Protein AF-A0A1L9ATW2-F1 (afdb_monomer_lite)

Secondary structure (DSSP, 8-state):
------PPP--PPP--------------TT--------S--------B-TTT--B--TT-SB-TTT--BTTSHHHHHHHHHHHHHHHHHHHHHHHHHHHHHHHHHSS---S-TT-SS--S-----HHHHHHHH---HHHHHHHHHHHHHHHHHHHHH--THHHHHHHHHHHHHHHHHS-HHHHHHTTS--

Organism: NCBI:txid83449

pLDDT: mean 77.09, std 17.9, range [43.09, 98.06]

Radius of gyration: 33.72 Å; chains: 1; bounding box: 85×74×76 Å

Foldseek 3Di:
DDDDDDDDDPDDDDPDDDPDDPDPPDPPPDPPPPPPPPPPCPPLQFQQDPPPRDTDHSPDQADPPPRHGCPPPVSVVVSVVVVVVVVVVVVVVVVVVVVVVVVVVPPPCPPDPPPPDDDVLCPPQPVNVVLVVDPDPVVSVVVVCCQQVVLVCQCVVPDDPSNVVSVVSNVVSVVSPDGVVVVVVVVVVD

Structure (mmCIF, N/CA/C/O backbone):
data_AF-A0A1L9ATW2-F1
#
_entry.id   AF-A0A1L9ATW2-F1
#
loop_
_atom_site.group_PDB
_atom_site.id
_atom_site.type_symbol
_atom_site.label_atom_id
_atom_site.label_alt_id
_atom_site.label_comp_id
_atom_site.label_asym_id
_atom_site.label_entity_id
_atom_site.label_seq_id
_atom_site.pdbx_PDB_ins_code
_atom_site.Cartn_x
_atom_site.Cartn_y
_atom_site.Cartn_z
_atom_site.occupancy
_atom_site.B_iso_or_equiv
_atom_site.auth_seq_id
_atom_site.auth_comp_id
_atom_site.auth_asym_id
_atom_site.auth_atom_id
_atom_site.pdbx_PDB_model_num
ATOM 1 N N . MET A 1 1 ? -1.927 -48.781 -1.193 1.00 43.09 1 MET A N 1
ATOM 2 C CA . MET A 1 1 ? -2.328 -47.387 -0.914 1.00 43.09 1 MET A CA 1
ATOM 3 C C . MET A 1 1 ? -3.667 -47.141 -1.591 1.00 43.09 1 MET A C 1
ATOM 5 O O . MET A 1 1 ? -3.702 -46.804 -2.762 1.00 43.09 1 MET A O 1
ATOM 9 N N . SER A 1 2 ? -4.757 -47.408 -0.873 1.00 47.94 2 SER A N 1
ATOM 10 C CA . SER A 1 2 ? -6.130 -47.195 -1.336 1.00 47.94 2 SER A CA 1
ATOM 11 C C . SER A 1 2 ? -6.826 -46.337 -0.294 1.00 47.94 2 SER A C 1
ATOM 13 O O . SER A 1 2 ? -7.036 -46.807 0.819 1.00 47.94 2 SER A O 1
ATOM 15 N N . SER A 1 3 ? -7.166 -45.099 -0.643 1.00 54.81 3 SER A N 1
ATOM 16 C CA . SER A 1 3 ? -8.084 -44.275 0.142 1.00 54.81 3 SER A CA 1
ATOM 17 C C . SER A 1 3 ? -9.144 -43.713 -0.799 1.00 54.81 3 SER A C 1
ATOM 19 O O . SER A 1 3 ? -8.861 -42.894 -1.670 1.00 54.81 3 SER A O 1
ATOM 21 N N . ARG A 1 4 ? -10.344 -44.284 -0.670 1.00 58.91 4 ARG A N 1
ATOM 22 C CA . ARG A 1 4 ? -11.626 -43.802 -1.198 1.00 58.91 4 ARG A CA 1
ATOM 23 C C . ARG A 1 4 ? -12.245 -42.861 -0.149 1.00 58.91 4 ARG A C 1
ATOM 25 O O . ARG A 1 4 ? -11.892 -42.986 1.017 1.00 58.91 4 ARG A O 1
ATOM 32 N N . PHE A 1 5 ? -13.255 -42.089 -0.569 1.00 53.16 5 PHE A N 1
ATOM 33 C CA . PHE A 1 5 ? -14.092 -41.127 0.187 1.00 53.16 5 PHE A CA 1
ATOM 34 C C . PHE A 1 5 ? -13.498 -39.705 0.249 1.00 53.16 5 PHE A C 1
ATOM 36 O O . PHE A 1 5 ? -12.338 -39.545 0.588 1.00 53.16 5 PHE A O 1
ATOM 43 N N . ASN A 1 6 ? -14.195 -38.624 -0.115 1.00 54.34 6 ASN A N 1
ATOM 44 C CA . ASN A 1 6 ? -15.635 -38.361 -0.067 1.00 54.34 6 ASN A CA 1
ATOM 45 C C . ASN A 1 6 ? -16.166 -37.702 -1.352 1.00 54.34 6 ASN A C 1
ATOM 47 O O . ASN A 1 6 ? -15.545 -36.810 -1.920 1.00 54.34 6 ASN A O 1
ATOM 51 N N . ARG A 1 7 ? -17.346 -38.166 -1.771 1.00 56.62 7 ARG A N 1
ATOM 52 C CA . ARG A 1 7 ? -18.238 -37.538 -2.748 1.00 56.62 7 ARG A CA 1
ATOM 53 C C . ARG A 1 7 ? -19.217 -36.692 -1.938 1.00 56.62 7 ARG A C 1
ATOM 55 O O . ARG A 1 7 ? -19.974 -37.263 -1.156 1.00 56.62 7 ARG A O 1
ATOM 62 N N . ASP A 1 8 ? -19.203 -35.380 -2.120 1.00 60.88 8 ASP A N 1
ATOM 63 C CA . ASP A 1 8 ? -20.248 -34.508 -1.586 1.00 60.88 8 ASP A CA 1
ATOM 64 C C . ASP A 1 8 ? -21.577 -34.772 -2.319 1.00 60.88 8 ASP A C 1
ATOM 66 O O . ASP A 1 8 ? -21.596 -34.804 -3.557 1.00 60.88 8 ASP A O 1
ATOM 70 N N . PRO A 1 9 ? -22.698 -34.985 -1.608 1.00 63.75 9 PRO A N 1
ATOM 71 C CA . PRO A 1 9 ? -24.008 -35.019 -2.233 1.00 63.75 9 PRO A CA 1
ATOM 72 C C . PRO A 1 9 ? -24.451 -33.590 -2.570 1.00 63.75 9 PRO A C 1
ATOM 74 O O . PRO A 1 9 ? -24.635 -32.748 -1.692 1.00 63.75 9 PRO A O 1
ATOM 77 N N . HIS A 1 10 ? -24.646 -33.335 -3.865 1.00 52.09 10 HIS A N 1
ATOM 78 C CA . HIS A 1 10 ? -25.399 -32.191 -4.369 1.00 52.09 10 HIS A CA 1
ATOM 79 C C . HIS A 1 10 ? -26.804 -32.196 -3.745 1.00 52.09 10 HIS A C 1
ATOM 81 O O . HIS A 1 10 ? -27.650 -33.011 -4.107 1.00 52.09 10 HIS A O 1
ATOM 87 N N . LEU A 1 11 ? -27.049 -31.283 -2.807 1.00 57.94 11 LEU A N 1
ATOM 88 C CA . LEU A 1 11 ? -28.394 -30.907 -2.383 1.00 57.94 11 LEU A CA 1
ATOM 89 C C . LEU A 1 11 ? -29.009 -30.051 -3.497 1.00 57.94 11 LEU A C 1
ATOM 91 O O . LEU A 1 11 ? -28.669 -28.879 -3.654 1.00 57.94 11 LEU A O 1
ATOM 95 N N . GLU A 1 12 ? -29.886 -30.657 -4.297 1.00 53.66 12 GLU A N 1
ATOM 96 C CA . GLU A 1 12 ? -30.811 -29.918 -5.155 1.00 53.66 12 GLU A CA 1
ATOM 97 C C . GLU A 1 12 ? -31.746 -29.068 -4.275 1.00 53.66 12 GLU A C 1
ATOM 99 O O . GLU A 1 12 ? -32.376 -29.604 -3.359 1.00 53.66 12 GLU A O 1
ATOM 104 N N . PRO A 1 13 ? -31.870 -27.752 -4.518 1.00 65.00 13 PRO A N 1
ATOM 105 C CA . PRO A 1 13 ? -32.905 -26.960 -3.875 1.00 65.00 13 PRO A CA 1
ATOM 106 C C . PRO A 1 13 ? -34.282 -27.361 -4.436 1.00 65.00 13 PRO A C 1
ATOM 108 O O . PRO A 1 13 ? -34.411 -27.575 -5.647 1.00 65.00 13 PRO A O 1
ATOM 111 N N . PRO A 1 14 ? -35.332 -27.442 -3.598 1.00 58.78 14 PRO A N 1
ATOM 112 C CA . PRO A 1 14 ? -36.671 -27.759 -4.069 1.00 58.78 14 PRO A CA 1
ATOM 113 C C . PRO A 1 14 ? -37.141 -26.689 -5.060 1.00 58.78 14 PRO A C 1
ATOM 115 O O . PRO A 1 14 ? -37.185 -25.496 -4.752 1.00 58.78 14 PRO A O 1
ATOM 118 N N . ARG A 1 15 ? -37.495 -27.138 -6.270 1.00 52.88 15 ARG A N 1
ATOM 119 C CA . ARG A 1 15 ? -38.257 -26.366 -7.255 1.00 52.88 15 ARG A CA 1
ATOM 120 C C . ARG A 1 15 ? -39.610 -26.012 -6.638 1.00 52.88 15 ARG A C 1
ATOM 122 O O . ARG A 1 15 ? -40.542 -26.804 -6.698 1.00 52.88 15 ARG A O 1
ATOM 129 N N . GLY A 1 16 ? -39.690 -24.824 -6.046 1.00 55.78 16 GLY A N 1
ATOM 130 C CA . GLY A 1 16 ? -40.956 -24.173 -5.743 1.00 55.78 16 GLY A CA 1
ATOM 131 C C . GLY A 1 16 ? -41.702 -23.915 -7.046 1.00 55.78 16 GLY A C 1
ATOM 132 O O . GLY A 1 16 ? -41.179 -23.269 -7.960 1.00 55.78 16 GLY A O 1
ATOM 133 N N . GLU A 1 17 ? -42.891 -24.495 -7.136 1.00 46.62 17 GLU A N 1
ATOM 134 C CA . GLU A 1 17 ? -43.840 -24.320 -8.220 1.00 46.62 17 GLU A CA 1
ATOM 135 C C . GLU A 1 17 ? -44.153 -22.837 -8.431 1.00 46.62 17 GLU A C 1
ATOM 137 O O . GLU A 1 17 ? -44.338 -22.053 -7.500 1.00 46.62 17 GLU A O 1
ATOM 142 N N . LYS A 1 18 ? -44.165 -22.456 -9.707 1.00 54.44 18 LYS A N 1
ATOM 143 C CA . LYS A 1 18 ? -44.572 -21.141 -10.180 1.00 54.44 18 LYS A CA 1
ATOM 144 C C . LYS A 1 18 ? -46.093 -21.074 -10.110 1.00 54.44 18 LYS A C 1
ATOM 146 O O . LYS A 1 18 ? -46.757 -21.478 -11.061 1.00 54.44 18 LYS A O 1
ATOM 151 N N . GLU A 1 19 ? -46.637 -20.555 -9.017 1.00 48.19 19 GLU A N 1
ATOM 152 C CA . GLU A 1 19 ? -48.026 -20.109 -9.015 1.00 48.19 19 GLU A CA 1
ATOM 153 C C . GLU A 1 19 ? -48.081 -18.681 -9.564 1.00 48.19 19 GLU A C 1
ATOM 155 O O . GLU A 1 19 ? -47.641 -17.709 -8.947 1.00 48.19 19 GLU A O 1
ATOM 160 N N . SER A 1 20 ? -48.539 -18.607 -10.813 1.00 56.03 20 SER A N 1
ATOM 161 C CA . SER A 1 20 ? -48.777 -17.386 -11.568 1.00 56.03 20 SER A CA 1
ATOM 162 C C . SER A 1 20 ? -49.981 -16.666 -10.967 1.00 56.03 20 SER A C 1
ATOM 164 O O . SER A 1 20 ? -51.123 -16.997 -11.273 1.00 56.03 20 SER A O 1
ATOM 166 N N . ALA A 1 21 ? -49.729 -15.681 -10.110 1.00 51.22 21 ALA A N 1
ATOM 167 C CA . ALA A 1 21 ? -50.729 -14.694 -9.730 1.00 51.22 21 ALA A CA 1
ATOM 168 C C . ALA A 1 21 ? -50.493 -13.416 -10.546 1.00 51.22 21 ALA A C 1
ATOM 170 O O . ALA A 1 21 ? -49.822 -12.487 -10.095 1.00 51.22 21 ALA A O 1
ATOM 171 N N . ASP A 1 22 ? -51.057 -13.382 -11.757 1.00 53.53 22 ASP A N 1
ATOM 172 C CA . ASP A 1 22 ? -51.325 -12.148 -12.506 1.00 53.53 22 ASP A CA 1
ATOM 173 C C . ASP A 1 22 ? -52.421 -11.358 -11.773 1.00 53.53 22 ASP A C 1
ATOM 175 O O . ASP A 1 22 ? -53.592 -11.335 -12.148 1.00 53.53 22 ASP A O 1
ATOM 179 N N . GLY A 1 23 ? -52.038 -10.747 -10.655 1.00 54.59 23 GLY A N 1
ATOM 180 C CA . GLY A 1 23 ? -52.773 -9.653 -10.036 1.00 54.59 23 GLY A CA 1
ATOM 181 C C . GLY A 1 23 ? -52.205 -8.320 -10.531 1.00 54.59 23 GLY A C 1
ATOM 182 O O . GLY A 1 23 ? -50.993 -8.224 -10.741 1.00 54.59 23 GLY A O 1
ATOM 183 N N . PRO A 1 24 ? -53.027 -7.270 -10.710 1.00 50.41 24 PRO A N 1
ATOM 184 C CA . PRO A 1 24 ? -52.521 -5.944 -11.036 1.00 50.41 24 PRO A CA 1
ATOM 185 C C . PRO A 1 24 ? -51.536 -5.504 -9.949 1.00 50.41 24 PRO A C 1
ATOM 187 O O . PRO A 1 24 ? -51.895 -5.346 -8.781 1.00 50.41 24 PRO A O 1
ATOM 190 N N . VAL A 1 25 ? -50.273 -5.341 -10.342 1.00 55.66 25 VAL A N 1
ATOM 191 C CA . VAL A 1 25 ? -49.197 -4.839 -9.489 1.00 55.66 25 VAL A CA 1
AT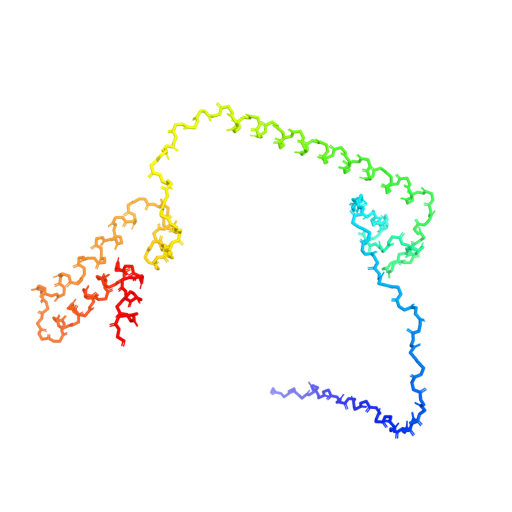OM 192 C C . VAL A 1 25 ? -49.550 -3.405 -9.109 1.00 55.66 25 VAL A C 1
ATOM 194 O O . VAL A 1 25 ? -49.298 -2.468 -9.865 1.00 55.66 25 VAL A O 1
ATOM 197 N N . SER A 1 26 ? -50.156 -3.226 -7.934 1.00 53.94 26 SER A N 1
ATOM 198 C CA . SER A 1 26 ? -50.229 -1.916 -7.296 1.00 53.94 26 SER A CA 1
ATOM 199 C C . SER A 1 26 ? -48.807 -1.358 -7.215 1.00 53.94 26 SER A C 1
ATOM 201 O O . SER A 1 26 ? -47.918 -2.053 -6.707 1.00 53.94 26 SER A O 1
ATOM 203 N N . PRO A 1 27 ? -48.552 -0.131 -7.702 1.00 55.62 27 PRO A N 1
ATOM 204 C CA . PRO A 1 27 ? -47.249 0.489 -7.554 1.00 55.62 27 PRO A CA 1
ATOM 205 C C . PRO A 1 27 ? -46.955 0.551 -6.058 1.00 55.62 27 PRO A C 1
ATOM 207 O O . PRO A 1 27 ? -47.715 1.154 -5.301 1.00 55.62 27 PRO A O 1
ATOM 210 N N . ARG A 1 28 ? -45.887 -0.130 -5.626 1.00 52.03 28 ARG A N 1
ATOM 211 C CA . ARG A 1 28 ? -45.342 -0.039 -4.269 1.00 52.03 28 ARG A CA 1
ATOM 212 C C . ARG A 1 28 ? -45.028 1.429 -3.986 1.00 52.03 28 ARG A C 1
ATOM 214 O O . ARG A 1 28 ? -43.944 1.921 -4.284 1.00 52.03 28 ARG A O 1
ATOM 221 N N . GLN A 1 29 ? -46.006 2.130 -3.431 1.00 52.41 29 GLN A N 1
ATOM 222 C CA . GLN A 1 29 ? -45.826 3.416 -2.792 1.00 52.41 29 GLN A CA 1
ATOM 223 C C . GLN A 1 29 ? -44.862 3.200 -1.621 1.00 52.41 29 GLN A C 1
ATOM 225 O O . GLN A 1 29 ? -45.128 2.387 -0.739 1.00 52.41 29 GLN A O 1
ATOM 230 N N . GLY A 1 30 ? -43.731 3.908 -1.629 1.00 50.62 30 GLY A N 1
ATOM 231 C CA . GLY A 1 30 ? -42.926 4.094 -0.422 1.00 50.62 30 GLY A CA 1
ATOM 232 C C . GLY A 1 30 ? -41.635 3.284 -0.299 1.00 50.62 30 GLY A C 1
ATOM 233 O O . GLY A 1 30 ? -41.240 2.979 0.820 1.00 50.62 30 GLY A O 1
ATOM 234 N N . GLN A 1 31 ? -40.921 2.983 -1.388 1.00 53.56 31 GLN A N 1
ATOM 235 C CA . GLN A 1 31 ? -39.461 2.903 -1.253 1.00 53.56 31 GLN A CA 1
ATOM 236 C C . GLN A 1 31 ? -38.931 4.334 -1.245 1.00 53.56 31 GLN A C 1
ATOM 238 O O . GLN A 1 31 ? -38.562 4.882 -2.281 1.00 53.56 31 GLN A O 1
ATOM 243 N N . THR A 1 32 ? -38.963 4.973 -0.075 1.00 60.69 32 THR A N 1
ATOM 244 C CA . THR A 1 32 ? -38.105 6.128 0.175 1.00 60.69 32 THR A CA 1
ATOM 245 C C . THR A 1 32 ? -36.682 5.687 -0.169 1.00 60.69 32 THR A C 1
ATOM 247 O O . THR A 1 32 ? -36.234 4.671 0.372 1.00 60.69 32 THR A O 1
ATOM 250 N N . PRO A 1 33 ? -35.983 6.364 -1.099 1.00 62.88 33 PRO A N 1
ATOM 251 C CA . PRO A 1 33 ? -34.577 6.076 -1.330 1.00 62.88 33 PRO A CA 1
ATOM 252 C C . PRO A 1 33 ? -33.892 6.153 0.031 1.00 62.88 33 PRO A C 1
ATOM 254 O O . PRO A 1 33 ? -34.092 7.130 0.754 1.00 62.88 33 PRO A O 1
ATOM 257 N N . LEU A 1 34 ? -33.176 5.091 0.417 1.00 60.41 34 LEU A N 1
ATOM 258 C CA . LEU A 1 34 ? -32.302 5.131 1.581 1.00 60.41 34 LEU A CA 1
ATOM 259 C C . LEU A 1 34 ? -31.323 6.270 1.321 1.00 60.41 34 LEU A C 1
ATOM 261 O O . LEU A 1 34 ? -30.370 6.117 0.560 1.00 60.41 34 LEU A O 1
ATOM 265 N N . VAL A 1 35 ? -31.633 7.433 1.888 1.00 59.75 35 VAL A N 1
ATOM 266 C CA . VAL A 1 35 ? -30.732 8.569 1.939 1.00 59.75 35 VAL A CA 1
ATOM 267 C C . VAL A 1 35 ? -29.540 8.040 2.713 1.00 59.75 35 VAL A C 1
ATOM 269 O O . VAL A 1 35 ? -29.645 7.751 3.905 1.00 59.75 35 VAL A O 1
ATOM 272 N N . MET A 1 36 ? -28.450 7.784 1.992 1.00 55.41 36 MET A N 1
ATOM 273 C CA . MET A 1 36 ? -27.158 7.559 2.611 1.00 55.41 36 MET A CA 1
ATOM 274 C C . MET A 1 36 ? -26.878 8.857 3.350 1.00 55.41 36 MET A C 1
ATOM 276 O O . MET A 1 36 ? -26.699 9.906 2.737 1.00 55.41 36 MET A O 1
ATOM 280 N N . ASP A 1 37 ? -27.019 8.809 4.667 1.00 58.50 37 ASP A N 1
ATOM 281 C CA . ASP A 1 37 ? -26.713 9.939 5.515 1.00 58.50 37 ASP A CA 1
ATOM 282 C C . ASP A 1 37 ? -25.191 10.102 5.429 1.00 58.50 37 ASP A C 1
ATOM 284 O O . ASP A 1 37 ? -24.444 9.393 6.103 1.00 58.50 37 ASP A O 1
ATOM 288 N N . ASP A 1 38 ? -24.727 10.996 4.551 1.00 60.19 38 ASP A N 1
ATOM 289 C CA . ASP A 1 38 ? -23.320 11.408 4.410 1.00 60.19 38 ASP A CA 1
ATOM 290 C C . ASP A 1 38 ? -22.851 12.226 5.630 1.00 60.19 38 ASP A C 1
ATOM 292 O O . ASP A 1 38 ? -21.906 13.019 5.573 1.00 60.19 38 ASP A O 1
ATOM 296 N N . GLY A 1 39 ? -23.528 12.057 6.768 1.00 57.38 39 GLY A N 1
ATOM 297 C CA . GLY A 1 39 ? -23.028 12.488 8.050 1.00 57.38 39 GLY A CA 1
ATOM 298 C C . GLY A 1 39 ? -21.648 11.869 8.270 1.00 57.38 39 GLY A C 1
ATOM 299 O O . GLY A 1 39 ? -21.421 10.712 7.900 1.00 57.38 39 GLY A O 1
ATOM 300 N N . PRO A 1 40 ? -20.705 12.617 8.869 1.00 55.44 40 PRO A N 1
ATOM 301 C CA . PRO A 1 40 ? -19.391 12.082 9.168 1.00 55.44 40 PRO A CA 1
ATOM 302 C C . PRO A 1 40 ? -19.588 10.759 9.901 1.00 55.44 40 PRO A C 1
ATOM 304 O O . PRO A 1 40 ? -20.259 10.715 10.937 1.00 55.44 40 PRO A O 1
ATOM 307 N N . THR A 1 41 ? -19.036 9.677 9.347 1.00 55.28 41 THR A N 1
ATOM 308 C CA . THR A 1 41 ? -18.896 8.383 10.016 1.00 55.28 41 THR A CA 1
ATOM 309 C C . THR A 1 41 ? -17.951 8.578 11.193 1.00 55.28 41 THR A C 1
ATOM 311 O O . THR A 1 41 ? -16.808 8.130 11.172 1.00 55.28 41 THR A O 1
ATOM 314 N N . ASN A 1 42 ? -18.406 9.313 12.207 1.00 55.66 42 ASN A N 1
ATOM 315 C CA . ASN A 1 42 ? -17.789 9.403 13.511 1.00 55.66 42 ASN A CA 1
ATOM 316 C C . ASN A 1 42 ? -17.632 7.955 13.951 1.00 55.66 42 ASN A C 1
ATOM 318 O O . ASN A 1 42 ? -18.641 7.267 14.127 1.00 55.66 42 ASN A O 1
ATOM 322 N N . GLY A 1 43 ? -16.374 7.499 13.950 1.00 61.16 43 GLY A N 1
ATOM 323 C CA . GLY A 1 43 ? -15.974 6.100 13.852 1.00 61.16 43 GLY A CA 1
ATOM 324 C C . GLY A 1 43 ? -16.960 5.179 14.544 1.00 61.16 43 GLY A C 1
ATOM 325 O O . GLY A 1 43 ? -17.142 5.259 15.759 1.00 61.16 43 GLY A O 1
ATOM 326 N N . GLN A 1 44 ? -17.648 4.348 13.759 1.00 71.50 44 GLN A N 1
ATOM 327 C CA . GLN A 1 44 ? -18.627 3.422 14.309 1.00 71.50 44 GLN A CA 1
ATOM 328 C C . GLN A 1 44 ? -17.899 2.513 15.305 1.00 71.50 44 GLN A C 1
ATOM 330 O O . GLN A 1 44 ? -17.070 1.689 14.929 1.00 71.50 44 GLN A O 1
ATOM 335 N N . HIS A 1 45 ? -18.142 2.739 16.595 1.00 78.31 45 HIS A N 1
ATOM 336 C CA . HIS A 1 45 ? -17.431 2.048 17.659 1.00 78.31 45 HIS A CA 1
ATOM 337 C C . HIS A 1 45 ? -17.982 0.625 17.790 1.00 78.31 45 HIS A C 1
ATOM 339 O O . HIS A 1 45 ? -19.127 0.428 18.205 1.00 78.31 45 HIS A O 1
ATOM 345 N N . PHE A 1 46 ? -17.174 -0.361 17.407 1.00 91.12 46 PHE A N 1
ATOM 346 C CA . PHE A 1 46 ? -17.469 -1.779 17.596 1.00 91.12 46 PHE A CA 1
ATOM 347 C C . PHE A 1 46 ? -16.954 -2.221 18.969 1.00 91.12 46 PHE A C 1
ATOM 349 O O . PHE A 1 46 ? -15.763 -2.102 19.257 1.00 91.12 46 PHE A O 1
ATOM 356 N N . SER A 1 47 ? -17.849 -2.722 19.825 1.00 90.56 47 SER A N 1
ATOM 357 C CA . SER A 1 47 ? -17.486 -3.237 21.151 1.00 90.56 47 SER A CA 1
ATOM 358 C C . SER A 1 47 ? -16.633 -4.498 21.012 1.00 90.56 47 SER A C 1
ATOM 360 O O . SER A 1 47 ? -17.006 -5.420 20.273 1.00 90.56 47 SER A O 1
ATOM 362 N N . ARG A 1 48 ? -15.514 -4.576 21.740 1.00 95.62 48 ARG A N 1
ATOM 363 C CA . ARG A 1 48 ? -14.574 -5.703 21.653 1.00 95.62 48 ARG A CA 1
ATOM 364 C C . ARG A 1 48 ? -14.514 -6.425 22.990 1.00 95.62 48 ARG A C 1
ATOM 366 O O . ARG A 1 48 ? -13.997 -5.886 23.967 1.00 95.62 48 ARG A O 1
ATOM 373 N N . CYS A 1 49 ? -15.016 -7.658 23.017 1.00 97.25 49 CYS A N 1
ATOM 374 C CA . CYS A 1 49 ? -15.204 -8.432 24.244 1.00 97.25 49 CYS A CA 1
ATOM 375 C C . CYS A 1 49 ? -13.914 -8.510 25.076 1.00 97.25 49 CYS A C 1
ATOM 377 O O . CYS A 1 49 ? -12.872 -8.894 24.558 1.00 97.25 49 CYS A O 1
ATOM 379 N N . ILE A 1 50 ? -13.971 -8.201 26.371 1.00 97.00 50 ILE A N 1
ATOM 380 C CA . ILE A 1 50 ? -12.799 -8.234 27.257 1.00 97.00 50 ILE A CA 1
ATOM 381 C C . ILE A 1 50 ? -12.277 -9.658 27.500 1.00 97.00 50 ILE A C 1
ATOM 383 O O . ILE A 1 50 ? -11.111 -9.835 27.830 1.00 97.00 50 ILE A O 1
ATOM 387 N N . ARG A 1 51 ? -13.122 -10.684 27.319 1.00 96.56 51 ARG A N 1
ATOM 388 C CA . ARG A 1 51 ? -12.755 -12.088 27.568 1.00 96.56 51 ARG A CA 1
ATOM 389 C C . ARG A 1 51 ? -12.020 -12.750 26.408 1.00 96.56 51 ARG A C 1
ATOM 391 O O . ARG A 1 51 ? -11.036 -13.439 26.637 1.00 96.56 51 ARG A O 1
ATOM 398 N N . CYS A 1 52 ? -12.532 -12.606 25.186 1.00 96.94 52 CYS A N 1
ATOM 399 C CA . CYS A 1 52 ? -11.996 -13.293 24.000 1.00 96.94 52 CYS A CA 1
ATOM 400 C C . CYS A 1 52 ? -11.485 -12.335 22.921 1.00 96.94 52 CYS A C 1
ATOM 402 O O . CYS A 1 52 ? -11.098 -12.772 21.841 1.00 96.94 52 CYS A O 1
ATOM 404 N N . GLU A 1 53 ? -11.559 -11.030 23.180 1.00 96.44 53 GLU A N 1
ATOM 405 C CA . GLU A 1 53 ? -11.120 -9.964 22.286 1.00 96.44 53 GLU A CA 1
ATOM 406 C C . GLU A 1 53 ? -11.735 -9.964 20.878 1.00 96.44 53 GLU A C 1
ATOM 408 O O . GLU A 1 53 ? -11.223 -9.308 19.968 1.00 96.44 53 GLU A O 1
ATOM 413 N N . THR A 1 54 ? -12.854 -10.660 20.674 1.00 96.75 54 THR A N 1
ATOM 414 C CA . THR A 1 54 ? -13.579 -10.608 19.402 1.00 96.75 54 THR A CA 1
ATOM 415 C C . THR A 1 54 ? -14.363 -9.301 19.295 1.00 96.75 54 THR A C 1
ATOM 417 O O . THR A 1 54 ? -15.015 -8.874 20.255 1.00 96.75 54 THR A O 1
ATOM 420 N N . GLU A 1 55 ? -14.313 -8.674 18.123 1.00 95.69 55 GLU A N 1
ATOM 421 C CA . GLU A 1 55 ? -15.140 -7.517 17.783 1.00 95.69 55 GLU A CA 1
ATOM 422 C C . GLU A 1 55 ? -16.574 -7.960 17.489 1.00 95.69 55 GLU A C 1
ATOM 424 O O . GLU A 1 55 ? -16.809 -8.942 16.789 1.00 95.69 55 GLU A O 1
ATOM 429 N N . ASN A 1 56 ? -17.546 -7.251 18.056 1.00 95.44 56 ASN A N 1
ATOM 430 C CA . ASN A 1 56 ? -18.960 -7.526 17.841 1.00 95.44 56 ASN A CA 1
ATOM 431 C C . ASN A 1 56 ? -19.637 -6.305 17.216 1.00 95.44 56 ASN A C 1
ATOM 433 O O . ASN A 1 56 ? -19.163 -5.174 17.336 1.00 95.44 56 ASN A O 1
ATOM 437 N N . GLY A 1 57 ? -20.771 -6.540 16.554 1.00 92.38 57 GLY A N 1
ATOM 438 C CA . GLY A 1 57 ? -21.577 -5.461 15.992 1.00 92.38 57 GLY A CA 1
ATOM 439 C C . GLY A 1 57 ? -22.008 -4.456 17.064 1.00 92.38 57 GLY A C 1
ATOM 440 O O . GLY A 1 57 ? -22.203 -4.811 18.223 1.00 92.38 57 GLY A O 1
ATOM 441 N N . ARG A 1 58 ? -22.223 -3.202 16.657 1.00 89.44 58 ARG A N 1
ATOM 442 C CA . ARG A 1 58 ? -22.580 -2.070 17.536 1.00 89.44 58 ARG A CA 1
ATOM 443 C C . ARG A 1 58 ? -23.762 -2.334 18.480 1.00 89.44 58 ARG A C 1
ATOM 445 O O . ARG A 1 58 ? -23.839 -1.747 19.553 1.00 89.44 58 ARG A O 1
ATOM 452 N N . PHE A 1 59 ? -24.696 -3.186 18.065 1.00 90.69 59 PHE A N 1
ATOM 453 C CA . PHE A 1 59 ? -25.915 -3.499 18.816 1.00 90.69 59 PHE A CA 1
ATOM 454 C C . PHE A 1 59 ? -25.880 -4.880 19.489 1.00 90.69 59 PHE A C 1
ATOM 456 O O . PHE A 1 59 ? -26.899 -5.326 20.017 1.00 90.69 59 PHE A O 1
ATOM 463 N N . ALA A 1 60 ? -24.737 -5.572 19.470 1.00 94.38 60 ALA A N 1
ATOM 464 C CA . ALA A 1 60 ? -24.603 -6.875 20.102 1.00 94.38 60 ALA A CA 1
ATOM 465 C C . ALA A 1 60 ? -24.722 -6.748 21.628 1.00 94.38 60 ALA A C 1
ATOM 467 O O . ALA A 1 60 ? -24.034 -5.953 22.264 1.00 94.38 60 ALA A O 1
ATOM 468 N N . VAL A 1 61 ? -25.613 -7.543 22.219 1.00 97.12 61 VAL A N 1
ATOM 469 C CA . VAL A 1 61 ? -25.782 -7.621 23.680 1.00 97.12 61 VAL A CA 1
ATOM 470 C C . VAL A 1 61 ? -24.846 -8.666 24.281 1.00 97.12 61 VAL A C 1
ATOM 472 O O . VAL A 1 61 ? -24.360 -8.494 25.390 1.00 97.12 61 VAL A O 1
ATOM 475 N N . VAL A 1 62 ? -24.557 -9.727 23.529 1.00 98.06 62 VAL A N 1
ATOM 476 C CA . VAL A 1 62 ? -23.683 -10.828 23.938 1.00 98.06 62 VAL A CA 1
ATOM 477 C C . VAL A 1 62 ? -22.594 -11.052 22.899 1.00 98.06 62 VAL A C 1
ATOM 479 O O . VAL A 1 62 ? -22.791 -10.794 21.709 1.00 98.06 62 VAL A O 1
ATOM 482 N N . CYS A 1 63 ? -21.440 -11.540 23.343 1.00 97.69 63 CYS A N 1
ATOM 483 C CA . CYS A 1 63 ? -20.347 -11.887 22.454 1.00 97.69 63 CYS A CA 1
ATOM 484 C C . CYS A 1 63 ? -20.715 -13.109 21.608 1.00 97.69 63 CYS A C 1
ATOM 486 O O . CYS A 1 63 ? -21.023 -14.173 22.143 1.00 97.69 63 CYS A O 1
ATOM 488 N N . THR A 1 64 ? -20.604 -12.969 20.291 1.00 97.19 64 THR A N 1
ATOM 489 C CA . THR A 1 64 ? -20.878 -14.044 19.324 1.00 97.19 64 THR A CA 1
ATOM 490 C C . THR A 1 64 ? -19.940 -15.248 19.468 1.00 97.19 64 THR A C 1
ATOM 492 O O . THR A 1 64 ? -20.337 -16.364 19.153 1.00 97.19 64 THR A O 1
ATOM 495 N N . THR A 1 65 ? -18.728 -15.045 19.996 1.00 97.81 65 THR A N 1
ATOM 496 C CA . THR A 1 65 ? -17.722 -16.104 20.178 1.00 97.81 65 THR A CA 1
ATOM 497 C C . THR A 1 65 ? -17.838 -16.823 21.520 1.00 97.81 65 THR A C 1
ATOM 499 O O . THR A 1 65 ? -17.796 -18.047 21.566 1.00 97.81 65 THR A O 1
ATOM 502 N N . CYS A 1 66 ? -17.934 -16.080 22.630 1.00 97.50 66 CYS A N 1
ATOM 503 C CA . CYS A 1 66 ? -17.828 -16.654 23.981 1.00 97.50 66 CYS A CA 1
ATOM 504 C C . CYS A 1 66 ? -19.083 -16.481 24.850 1.00 97.50 66 CYS A C 1
ATOM 506 O O . CYS A 1 66 ? -19.080 -16.894 26.008 1.00 97.50 66 CYS A O 1
ATOM 508 N N . GLY A 1 67 ? -20.136 -15.837 24.336 1.00 97.75 67 GLY A N 1
ATOM 509 C CA . GLY A 1 67 ? -21.397 -15.627 25.056 1.00 97.75 67 GLY A CA 1
ATOM 510 C C . GLY A 1 67 ? -21.333 -14.632 26.220 1.00 97.75 67 GLY A C 1
ATOM 511 O O . GLY A 1 67 ? -22.305 -14.500 26.956 1.00 97.75 67 GLY A O 1
ATOM 512 N N . ALA A 1 68 ? -20.213 -13.931 26.414 1.00 97.25 68 ALA A N 1
ATOM 513 C CA . ALA A 1 68 ? -20.082 -12.925 27.467 1.00 97.25 68 ALA A CA 1
ATOM 514 C C . ALA A 1 68 ? -21.057 -11.752 27.267 1.00 97.25 68 ALA A C 1
ATOM 516 O O . ALA A 1 68 ? -21.264 -11.316 26.135 1.00 97.25 68 ALA A O 1
ATOM 517 N N . ASP A 1 69 ? -21.605 -11.214 28.359 1.00 97.62 69 ASP A N 1
ATOM 518 C CA . ASP A 1 69 ? -22.471 -10.030 28.330 1.00 97.62 69 ASP A CA 1
ATOM 519 C C . ASP A 1 69 ? -21.653 -8.769 28.012 1.00 97.62 69 ASP A C 1
ATOM 521 O O . ASP A 1 69 ? -20.784 -8.357 28.783 1.00 97.62 69 ASP A O 1
ATOM 525 N N . LEU A 1 70 ? -21.940 -8.148 26.867 1.00 95.94 70 LEU A N 1
ATOM 526 C CA . LEU A 1 70 ? -21.270 -6.932 26.412 1.00 95.94 70 LEU A CA 1
ATOM 527 C C . LEU A 1 70 ? -21.819 -5.669 27.097 1.00 95.94 70 LEU A C 1
ATOM 529 O O . LEU A 1 70 ? -21.225 -4.599 26.987 1.00 95.94 70 LEU A O 1
ATOM 533 N N . ARG A 1 71 ? -22.936 -5.769 27.829 1.00 95.00 71 ARG A N 1
ATOM 534 C CA . ARG A 1 71 ? -23.510 -4.661 28.609 1.00 95.00 71 ARG A CA 1
ATOM 535 C C . ARG A 1 71 ? -22.985 -4.591 30.037 1.00 95.00 71 ARG A C 1
ATOM 537 O O . ARG A 1 71 ? -23.337 -3.636 30.744 1.00 95.00 71 ARG A O 1
ATOM 544 N N . ALA A 1 72 ? -22.147 -5.538 30.457 1.00 96.69 72 ALA A N 1
ATOM 545 C CA . ALA A 1 72 ? -21.514 -5.516 31.768 1.00 96.69 72 ALA A CA 1
ATOM 546 C C . ALA A 1 72 ? -20.808 -4.162 32.019 1.00 96.69 72 ALA A C 1
ATOM 548 O O . ALA A 1 72 ? -20.210 -3.596 31.098 1.00 96.69 72 ALA A O 1
ATOM 549 N N . PRO A 1 73 ? -20.875 -3.603 33.242 1.00 96.31 73 PRO A N 1
ATOM 550 C CA . PRO A 1 73 ? -20.258 -2.310 33.545 1.00 96.31 73 PRO A CA 1
ATOM 551 C C . PRO A 1 73 ? -18.736 -2.334 33.343 1.00 96.31 73 PRO A C 1
ATOM 553 O O . PRO A 1 73 ? -18.172 -1.358 32.857 1.00 96.31 73 PRO A O 1
ATOM 556 N N . GLU A 1 74 ? -18.092 -3.469 33.628 1.00 95.56 74 GLU A N 1
ATOM 557 C CA . GLU A 1 74 ? -16.659 -3.685 33.392 1.00 95.56 74 GLU A CA 1
ATOM 558 C C . GLU A 1 74 ? -16.299 -3.594 31.901 1.00 95.56 74 GLU A C 1
ATOM 560 O O . GLU A 1 74 ? -15.344 -2.914 31.534 1.00 95.56 74 GLU A O 1
ATOM 565 N N . GLN A 1 75 ? -17.107 -4.210 31.028 1.00 95.25 75 GLN A N 1
ATOM 566 C CA . GLN A 1 75 ? -16.922 -4.149 29.576 1.00 95.25 75 GLN A CA 1
ATOM 567 C C . GLN A 1 75 ? -17.033 -2.707 29.065 1.00 95.25 75 GLN A C 1
ATOM 569 O O . GLN A 1 75 ? -16.195 -2.258 28.287 1.00 95.25 75 GLN A O 1
ATOM 574 N N . ARG A 1 76 ? -18.041 -1.963 29.540 1.00 92.50 76 ARG A N 1
ATOM 575 C CA . ARG A 1 76 ? -18.254 -0.562 29.151 1.00 92.50 76 ARG A CA 1
ATOM 576 C C . ARG A 1 76 ? -17.100 0.343 29.574 1.00 92.50 76 ARG A C 1
ATOM 578 O O . ARG A 1 76 ? -16.683 1.179 28.779 1.00 92.50 76 ARG A O 1
ATOM 585 N N . ALA A 1 77 ? -16.573 0.162 30.784 1.00 95.06 77 ALA A N 1
ATOM 586 C CA . ALA A 1 77 ? -15.435 0.940 31.267 1.00 95.06 77 ALA A CA 1
ATOM 587 C C . ALA A 1 77 ? -14.175 0.706 30.413 1.00 95.06 77 ALA A C 1
ATOM 589 O O . ALA A 1 77 ? -13.456 1.658 30.094 1.00 95.06 77 ALA A O 1
ATOM 590 N N . GLU A 1 78 ? -13.928 -0.541 30.001 1.00 94.81 78 GLU A N 1
ATOM 591 C CA . GLU A 1 78 ? -12.766 -0.885 29.177 1.00 94.81 78 GLU A CA 1
ATOM 592 C C . GLU A 1 78 ? -12.919 -0.410 27.724 1.00 94.81 78 GLU A C 1
ATOM 594 O O . GLU A 1 78 ? -11.973 0.132 27.148 1.00 94.81 78 GLU A O 1
ATOM 599 N N . ASP A 1 79 ? -14.113 -0.533 27.138 1.00 91.50 79 ASP A N 1
ATOM 600 C CA . ASP A 1 79 ? -14.399 -0.002 25.800 1.00 91.50 79 ASP A CA 1
ATOM 601 C C . ASP A 1 79 ? -14.288 1.538 25.775 1.00 91.50 79 ASP A C 1
ATOM 603 O O . ASP A 1 79 ? -13.670 2.100 24.867 1.00 91.50 79 ASP A O 1
ATOM 607 N N . GLU A 1 80 ? -14.762 2.235 26.816 1.00 92.44 80 GLU A N 1
ATOM 608 C CA . GLU A 1 80 ? -14.593 3.689 26.967 1.00 92.44 80 GLU A CA 1
ATOM 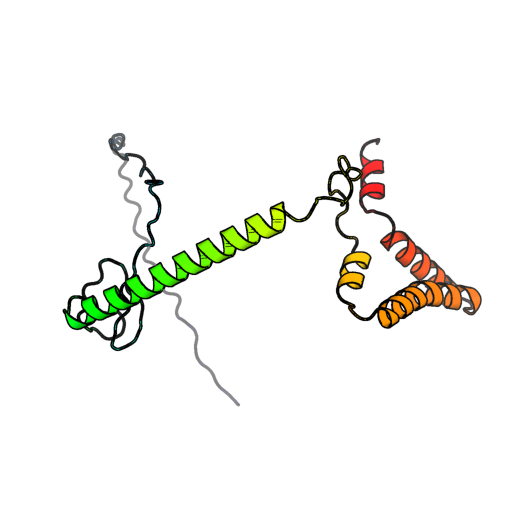609 C C . GLU A 1 80 ? -13.113 4.082 27.107 1.00 92.44 80 GLU A C 1
ATOM 611 O O . GLU A 1 80 ? -12.648 5.052 26.499 1.00 92.44 80 GLU A O 1
ATOM 616 N N . LYS A 1 81 ? -12.336 3.318 27.884 1.00 94.88 81 LYS A N 1
ATOM 617 C CA . LYS A 1 81 ? -10.888 3.518 28.021 1.00 94.88 81 LYS A CA 1
ATOM 618 C C . LYS A 1 81 ? -10.174 3.374 26.673 1.00 94.88 81 LYS A C 1
ATOM 620 O O . LYS A 1 81 ? -9.408 4.267 26.314 1.00 94.88 81 LYS A O 1
ATOM 625 N N . ARG A 1 82 ? -10.472 2.322 25.901 1.00 92.19 82 ARG A N 1
ATOM 626 C CA . ARG A 1 82 ? -9.929 2.132 24.541 1.00 92.19 82 ARG A CA 1
ATOM 627 C C . ARG A 1 82 ? -10.368 3.240 23.590 1.00 92.19 82 ARG A C 1
ATOM 629 O O . ARG A 1 82 ? -9.565 3.705 22.786 1.00 92.19 82 ARG A O 1
ATOM 636 N N . GLY A 1 83 ? -11.619 3.689 23.688 1.00 90.94 83 GLY A N 1
ATOM 637 C CA . GLY A 1 83 ? -12.131 4.817 22.910 1.00 90.94 83 GLY A CA 1
ATOM 638 C C . GLY A 1 83 ? -11.325 6.096 23.153 1.00 90.94 83 GLY A C 1
ATOM 639 O O . GLY A 1 83 ? -10.901 6.748 22.201 1.00 90.94 83 GLY A O 1
ATOM 640 N N . ARG A 1 84 ? -11.028 6.410 24.421 1.00 92.56 84 ARG A N 1
ATOM 641 C CA . ARG A 1 84 ? -10.174 7.553 24.790 1.00 92.56 84 ARG A CA 1
ATOM 642 C C . ARG A 1 84 ? -8.746 7.423 24.266 1.00 92.56 84 ARG A C 1
ATOM 644 O O . ARG A 1 84 ? -8.166 8.416 23.839 1.00 92.56 84 ARG A O 1
ATOM 651 N N . GLU A 1 85 ? -8.172 6.226 24.311 1.00 93.69 85 GLU A N 1
ATOM 652 C CA . GLU A 1 85 ? -6.821 5.976 23.802 1.00 93.69 85 GLU A CA 1
ATOM 653 C C . GLU A 1 85 ? -6.739 6.166 22.282 1.00 93.69 85 GLU A C 1
ATOM 655 O O . GLU A 1 85 ? -5.848 6.866 21.804 1.00 93.69 85 GLU A O 1
ATOM 660 N N . ARG A 1 86 ? -7.720 5.642 21.535 1.00 90.12 86 ARG A N 1
ATOM 661 C CA . ARG A 1 86 ? -7.825 5.847 20.082 1.00 90.12 86 ARG A CA 1
ATOM 662 C C . ARG A 1 86 ? -7.996 7.319 19.722 1.00 90.12 86 ARG A C 1
ATOM 664 O O . ARG A 1 86 ? -7.265 7.806 18.872 1.00 90.12 86 ARG A O 1
ATOM 671 N N . ALA A 1 87 ? -8.875 8.043 20.417 1.00 90.50 87 ALA A N 1
ATOM 672 C CA . ALA A 1 87 ? -9.073 9.473 20.176 1.00 90.50 87 ALA A CA 1
ATOM 673 C C . ALA A 1 87 ? -7.772 10.278 20.358 1.00 90.50 87 ALA A C 1
ATOM 675 O O . ALA A 1 87 ? -7.458 11.145 19.547 1.00 90.50 87 ALA A O 1
ATOM 676 N N . ARG A 1 88 ? -6.974 9.948 21.384 1.00 93.94 88 ARG A N 1
ATOM 677 C CA . ARG A 1 88 ? -5.653 10.563 21.601 1.00 93.94 88 ARG A CA 1
ATOM 678 C C . ARG A 1 88 ? -4.645 10.193 20.513 1.00 93.94 88 ARG A C 1
ATOM 680 O O . ARG A 1 88 ? -3.816 11.024 20.158 1.00 93.94 88 ARG A O 1
ATOM 687 N N . ALA A 1 89 ? -4.675 8.958 20.015 1.00 91.69 89 ALA A N 1
ATOM 688 C CA . ALA A 1 89 ? -3.806 8.526 18.922 1.00 91.69 89 ALA A CA 1
ATOM 689 C C . ALA A 1 89 ? -4.159 9.241 17.607 1.00 91.69 89 ALA A C 1
ATOM 691 O O . ALA A 1 89 ? -3.266 9.756 16.941 1.00 91.69 89 ALA A O 1
ATOM 692 N N . GLU A 1 90 ? -5.449 9.357 17.286 1.00 91.50 90 GLU A N 1
ATOM 693 C CA . GLU A 1 90 ? -5.935 10.090 16.111 1.00 91.50 90 GLU A CA 1
ATOM 694 C C . GLU A 1 90 ? -5.597 11.585 16.182 1.00 91.50 90 GLU A C 1
ATOM 696 O O . GLU A 1 90 ? -5.253 12.196 15.171 1.00 91.50 90 GLU A O 1
ATOM 701 N N . GLU A 1 91 ? -5.667 12.195 17.368 1.00 93.19 91 GLU A N 1
ATOM 702 C CA . GLU A 1 91 ? -5.261 13.590 17.565 1.00 93.19 91 GLU A CA 1
ATOM 703 C C . GLU A 1 91 ? -3.764 13.789 17.291 1.00 93.19 91 GLU A C 1
ATOM 705 O O . GLU A 1 91 ? -3.398 14.711 16.560 1.00 93.19 91 GLU A O 1
ATOM 710 N N . ARG A 1 92 ? -2.912 12.883 17.789 1.00 94.31 92 ARG A N 1
ATOM 711 C CA . ARG A 1 92 ? -1.465 12.900 17.512 1.00 94.31 92 ARG A CA 1
ATOM 712 C C . ARG A 1 92 ? -1.166 12.717 16.031 1.00 94.31 92 ARG A C 1
ATOM 714 O O . ARG A 1 92 ? -0.376 13.470 15.480 1.00 94.31 92 ARG A O 1
ATOM 721 N N . GLU A 1 93 ? -1.825 11.771 15.368 1.00 92.38 93 GLU A N 1
ATOM 722 C CA . GLU A 1 93 ? -1.647 11.548 13.930 1.00 92.38 93 GLU A CA 1
ATOM 723 C C . GLU A 1 93 ? -2.077 12.777 13.114 1.00 92.38 93 GLU A C 1
ATOM 725 O O . GLU A 1 93 ? -1.399 13.181 12.168 1.00 92.38 93 GLU A O 1
ATOM 730 N N . ARG A 1 94 ? -3.178 13.434 13.504 1.00 92.62 94 ARG A N 1
ATOM 731 C CA . ARG A 1 94 ? -3.611 14.694 12.881 1.00 92.62 94 ARG A CA 1
ATOM 732 C C . ARG A 1 94 ? -2.597 15.811 13.091 1.00 92.62 94 ARG A C 1
ATOM 734 O O . ARG A 1 94 ? -2.368 16.587 12.163 1.00 92.62 94 ARG A O 1
ATOM 741 N N . GLU A 1 95 ? -2.006 15.914 14.275 1.00 93.88 95 GLU A N 1
ATOM 742 C CA . GLU A 1 95 ? -0.950 16.885 14.557 1.00 93.88 95 GLU A CA 1
ATOM 743 C C . GLU A 1 95 ? 0.309 16.594 13.728 1.00 93.88 95 GLU A C 1
ATOM 745 O O . GLU A 1 95 ? 0.811 17.489 13.052 1.00 93.88 95 GLU A O 1
ATOM 750 N N . GLU A 1 96 ? 0.754 15.338 13.665 1.00 93.50 96 GLU A N 1
ATOM 751 C CA . GLU A 1 96 ? 1.883 14.913 12.831 1.00 93.50 96 GLU A CA 1
ATOM 752 C C . GLU A 1 96 ? 1.643 15.205 11.346 1.00 93.50 96 GLU A C 1
ATOM 754 O O . GLU A 1 96 ? 2.528 15.724 10.661 1.00 93.50 96 GLU A O 1
ATOM 759 N N . MET A 1 97 ? 0.435 14.938 10.838 1.00 90.50 97 MET A N 1
ATOM 760 C CA . MET A 1 97 ? 0.070 15.290 9.467 1.00 90.50 97 MET A CA 1
ATOM 761 C C . MET A 1 97 ? 0.074 16.802 9.239 1.00 90.50 97 MET A C 1
ATOM 763 O O . MET A 1 97 ? 0.565 17.244 8.200 1.00 90.50 97 MET A O 1
ATOM 767 N N . ARG A 1 98 ? -0.411 17.606 10.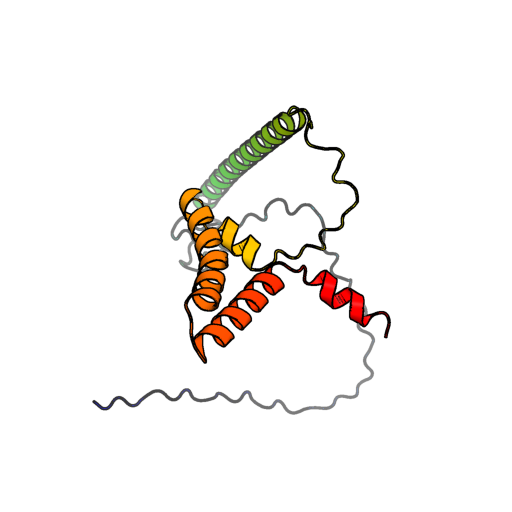194 1.00 92.19 98 ARG A N 1
ATOM 768 C CA . ARG A 1 98 ? -0.355 19.076 10.108 1.00 92.19 98 ARG A CA 1
ATOM 769 C C . ARG A 1 98 ? 1.083 19.587 10.090 1.00 92.19 98 ARG A C 1
ATOM 771 O O . ARG A 1 98 ? 1.414 20.404 9.237 1.00 92.19 98 ARG A O 1
ATOM 778 N N . VAL A 1 99 ? 1.949 19.071 10.965 1.00 92.25 99 VAL A N 1
ATOM 779 C CA . VAL A 1 99 ? 3.379 19.420 10.999 1.00 92.25 99 VAL A CA 1
ATOM 780 C C . VAL A 1 99 ? 4.062 19.018 9.692 1.00 92.25 99 VAL A C 1
ATOM 782 O O . VAL A 1 99 ? 4.809 19.805 9.114 1.00 92.25 99 VAL A O 1
ATOM 785 N N . ARG A 1 100 ? 3.770 17.821 9.170 1.00 87.38 100 ARG A N 1
ATOM 786 C CA . ARG A 1 100 ? 4.314 17.349 7.891 1.00 87.38 100 ARG A CA 1
ATOM 787 C C . ARG A 1 100 ? 3.855 18.209 6.716 1.00 87.38 100 ARG A C 1
ATOM 789 O O . ARG A 1 100 ? 4.670 18.504 5.846 1.00 87.38 100 ARG A O 1
ATOM 796 N N . GLN A 1 101 ? 2.586 18.617 6.696 1.00 86.94 101 GLN A N 1
ATOM 797 C CA . GLN A 1 101 ? 2.056 19.528 5.681 1.00 86.94 101 GLN A CA 1
ATOM 798 C C . GLN A 1 101 ? 2.726 20.905 5.765 1.00 86.94 101 GLN A C 1
ATOM 800 O O . GLN A 1 101 ? 3.187 21.403 4.740 1.00 86.94 101 GLN A O 1
ATOM 805 N N . ALA A 1 102 ? 2.882 21.470 6.966 1.00 88.38 102 ALA A N 1
ATOM 806 C CA . ALA A 1 102 ? 3.577 22.742 7.171 1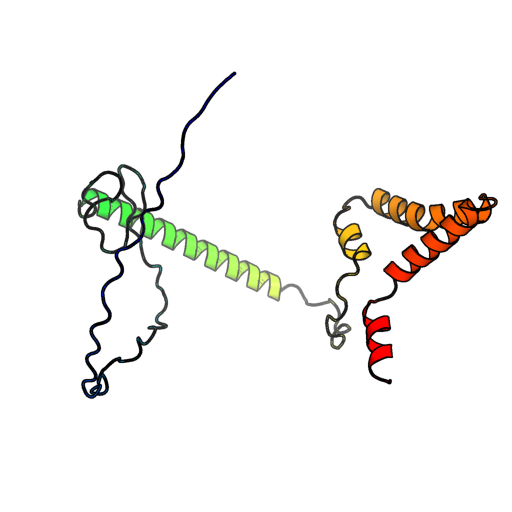.00 88.38 102 ALA A CA 1
ATOM 807 C C . ALA A 1 102 ? 5.045 22.683 6.701 1.00 88.38 102 ALA A C 1
ATOM 809 O O . ALA A 1 102 ? 5.464 23.490 5.877 1.00 88.38 102 ALA A O 1
ATOM 810 N N . MET A 1 103 ? 5.793 21.652 7.111 1.00 82.81 103 MET A N 1
ATOM 811 C CA . MET A 1 103 ? 7.179 21.419 6.672 1.00 82.81 103 MET A CA 1
ATOM 812 C C . MET A 1 103 ? 7.300 21.194 5.157 1.00 82.81 103 MET A C 1
ATOM 814 O O . MET A 1 103 ? 8.305 21.554 4.546 1.00 82.81 103 MET A O 1
ATOM 818 N N . SER A 1 104 ? 6.294 20.570 4.532 1.00 75.69 104 SER A N 1
ATOM 819 C CA . SER A 1 104 ? 6.269 20.390 3.077 1.00 75.69 104 SER A CA 1
ATOM 820 C C . SER A 1 104 ? 5.968 21.684 2.321 1.00 75.69 104 SER A C 1
ATOM 822 O O . SER A 1 104 ? 6.482 21.852 1.220 1.00 75.69 104 SER A O 1
ATOM 824 N N . ALA A 1 105 ? 5.198 22.600 2.918 1.00 75.69 105 ALA A N 1
ATOM 825 C CA . ALA A 1 105 ? 4.907 23.913 2.349 1.00 75.69 105 ALA A CA 1
ATOM 826 C C . ALA A 1 105 ? 6.105 24.874 2.466 1.00 75.69 105 ALA A C 1
ATOM 828 O O . ALA A 1 105 ? 6.298 25.723 1.601 1.00 75.69 105 ALA A O 1
ATOM 829 N N . GLU A 1 106 ? 6.936 24.716 3.501 1.00 66.50 106 GLU A N 1
ATOM 830 C CA . GLU A 1 106 ? 8.153 25.513 3.712 1.00 66.50 106 GLU A CA 1
ATOM 831 C C . GLU A 1 106 ? 9.364 25.044 2.899 1.00 66.50 106 GLU A C 1
ATOM 833 O O . GLU A 1 106 ? 10.359 25.764 2.835 1.00 66.50 106 GLU A O 1
ATOM 838 N N . ARG A 1 107 ? 9.318 23.874 2.243 1.00 58.75 107 ARG A N 1
ATOM 839 C CA . ARG A 1 107 ? 10.330 23.543 1.233 1.00 58.75 107 ARG A CA 1
ATOM 840 C C . ARG A 1 107 ? 10.083 24.440 0.021 1.00 58.75 107 ARG A C 1
ATOM 842 O O . ARG A 1 107 ? 9.102 24.205 -0.685 1.00 58.75 107 ARG A O 1
ATOM 849 N N . PRO A 1 108 ? 10.950 25.432 -0.261 1.00 54.16 108 PRO A N 1
ATOM 850 C CA . PRO A 1 108 ? 10.771 26.248 -1.440 1.00 54.16 108 PRO A CA 1
ATOM 851 C C . PRO A 1 108 ? 10.833 25.329 -2.656 1.00 54.16 108 PRO A C 1
ATOM 853 O O . PRO A 1 108 ? 11.771 24.544 -2.828 1.00 54.16 108 PRO A O 1
ATOM 856 N N . MET A 1 109 ? 9.767 25.400 -3.441 1.00 48.72 109 MET A N 1
ATOM 857 C CA . MET A 1 109 ? 9.487 24.629 -4.641 1.00 48.72 109 MET A CA 1
ATOM 858 C C . MET A 1 109 ? 10.463 25.021 -5.765 1.00 48.72 109 MET A C 1
ATOM 860 O O . MET A 1 109 ? 10.059 25.439 -6.835 1.00 48.72 109 MET A O 1
ATOM 864 N N . TRP A 1 110 ? 11.776 24.903 -5.550 1.00 50.44 110 TRP A N 1
ATOM 865 C CA . TRP A 1 110 ? 12.795 25.053 -6.596 1.00 50.44 110 TRP A CA 1
ATOM 866 C C . TRP A 1 110 ? 12.949 23.755 -7.399 1.00 50.44 110 TRP A C 1
ATOM 868 O O . TRP A 1 110 ? 14.059 23.326 -7.706 1.00 50.44 110 TRP A O 1
ATOM 878 N N . HIS A 1 111 ? 11.831 23.104 -7.720 1.00 49.28 111 HIS A N 1
ATOM 879 C CA . HIS A 1 111 ? 11.798 22.015 -8.683 1.00 49.28 111 HIS A CA 1
ATOM 880 C C . HIS A 1 111 ? 10.792 22.353 -9.784 1.00 49.28 111 HIS A C 1
ATOM 882 O O . HIS A 1 111 ? 9.620 22.004 -9.720 1.00 49.28 111 HIS A O 1
ATOM 888 N N . THR A 1 112 ? 11.347 23.029 -10.795 1.00 47.97 112 THR A N 1
ATOM 889 C CA . THR A 1 112 ? 11.033 22.894 -12.225 1.00 47.97 112 THR A CA 1
ATOM 890 C C . THR A 1 112 ? 9.600 23.207 -12.655 1.00 47.97 112 THR A C 1
ATOM 892 O O . THR A 1 112 ? 8.806 22.308 -12.908 1.00 47.97 112 THR A O 1
ATOM 895 N N . GLU A 1 113 ? 9.351 24.490 -12.924 1.00 45.66 113 GLU A N 1
ATOM 896 C CA . GLU A 1 113 ? 8.296 25.006 -13.818 1.00 45.66 113 GLU A CA 1
ATOM 897 C C . GLU A 1 113 ? 8.503 24.593 -15.304 1.00 45.66 113 GLU A C 1
ATOM 899 O O . GLU A 1 113 ? 8.061 25.280 -16.217 1.00 45.66 113 GLU A O 1
ATOM 904 N N . GLU A 1 114 ? 9.174 23.467 -15.583 1.00 48.81 114 GLU A N 1
ATOM 905 C CA . GLU A 1 114 ? 9.460 22.976 -16.945 1.00 48.81 114 GLU A CA 1
ATOM 906 C C . GLU A 1 114 ? 8.832 21.592 -17.225 1.00 48.81 114 GLU A C 1
ATOM 908 O O . GLU A 1 114 ? 9.266 20.868 -18.116 1.00 48.81 114 GLU A O 1
ATOM 913 N N . GLU A 1 115 ? 7.796 21.200 -16.470 1.00 50.47 115 GLU A N 1
ATOM 914 C CA . GLU A 1 115 ? 7.018 19.970 -16.725 1.00 50.47 115 GLU A CA 1
ATOM 915 C C . GLU A 1 115 ? 5.487 20.186 -16.721 1.00 50.47 115 GLU A C 1
ATOM 917 O O . GLU A 1 115 ? 4.710 19.246 -16.561 1.00 50.47 115 GLU A O 1
ATOM 922 N N . GLU A 1 116 ? 5.013 21.410 -16.973 1.00 47.34 116 GLU A N 1
ATOM 923 C CA . GLU A 1 116 ? 3.625 21.639 -17.395 1.00 47.34 116 GLU A CA 1
ATOM 924 C C . GLU A 1 116 ? 3.496 21.391 -18.905 1.00 47.34 116 GLU A C 1
ATOM 926 O O . GLU A 1 116 ? 3.851 22.230 -19.729 1.00 47.34 116 GLU A O 1
ATOM 931 N N . GLY A 1 117 ? 2.968 20.225 -19.287 1.00 45.84 117 GLY A N 1
ATOM 932 C CA . GLY A 1 117 ? 2.408 20.051 -20.633 1.00 45.84 117 GLY A CA 1
ATOM 933 C C . GLY A 1 117 ? 2.603 18.700 -21.309 1.00 45.84 117 GLY A C 1
ATOM 934 O O . GLY A 1 117 ? 2.106 18.520 -22.420 1.00 45.84 117 GLY A O 1
ATOM 935 N N . ILE A 1 118 ? 3.274 17.729 -20.684 1.00 54.97 118 ILE A N 1
ATOM 936 C CA . ILE A 1 118 ? 3.342 16.373 -21.239 1.00 54.97 118 ILE A CA 1
ATOM 937 C C . ILE A 1 118 ? 2.409 15.484 -20.411 1.00 54.97 118 ILE A C 1
ATOM 939 O O . ILE A 1 118 ? 2.762 15.121 -19.289 1.00 54.97 118 ILE A O 1
ATOM 943 N N . PRO A 1 119 ? 1.209 15.126 -20.913 1.00 51.44 119 PRO A N 1
ATOM 944 C CA . PRO A 1 119 ? 0.369 14.150 -20.230 1.00 51.44 119 PRO A CA 1
ATOM 945 C C . PRO A 1 119 ? 1.185 12.869 -19.995 1.00 51.44 119 PRO A C 1
ATOM 947 O O . PRO A 1 119 ? 2.014 12.529 -20.847 1.00 51.44 119 PRO A O 1
ATOM 950 N N . PRO A 1 120 ? 0.975 12.136 -18.885 1.00 55.84 120 PRO A N 1
ATOM 951 C CA . PRO A 1 120 ? 1.680 10.892 -18.588 1.00 55.84 120 PRO A CA 1
ATOM 952 C C . PRO A 1 120 ? 1.232 9.780 -19.554 1.00 55.84 120 PRO A C 1
ATOM 954 O O . PRO A 1 120 ? 0.542 8.839 -19.189 1.00 55.84 120 PRO A O 1
ATOM 957 N N . VAL A 1 121 ? 1.611 9.904 -20.825 1.00 52.72 121 VAL A N 1
ATOM 958 C CA . VAL A 1 121 ? 1.425 8.914 -21.895 1.00 52.72 121 VAL A CA 1
ATOM 959 C C . VAL A 1 121 ? 2.652 8.000 -21.976 1.00 52.72 121 VAL A C 1
ATOM 961 O O . VAL A 1 121 ? 2.672 7.022 -22.719 1.00 52.72 121 VAL A O 1
ATOM 964 N N . PHE A 1 122 ? 3.682 8.264 -21.169 1.00 54.41 122 PHE A N 1
ATOM 965 C CA . PHE A 1 122 ? 4.762 7.315 -20.951 1.00 54.41 122 PHE A CA 1
ATOM 966 C C . PHE A 1 122 ? 4.313 6.246 -19.959 1.00 54.41 122 PHE A C 1
ATOM 968 O O . PHE A 1 122 ? 4.707 6.239 -18.792 1.00 54.41 122 PHE A O 1
ATOM 975 N N . GLU A 1 123 ? 3.513 5.300 -20.456 1.00 56.44 123 GLU A N 1
ATOM 976 C CA . GLU A 1 123 ? 3.485 3.967 -19.870 1.00 56.44 123 GLU A CA 1
ATOM 977 C C . GLU A 1 123 ? 4.944 3.519 -19.693 1.00 56.44 123 GLU A C 1
ATOM 979 O O . GLU A 1 123 ? 5.734 3.588 -20.645 1.00 56.44 123 GLU A O 1
ATOM 984 N N . PRO A 1 124 ? 5.358 3.145 -18.473 1.00 55.31 124 PRO A N 1
ATOM 985 C CA . PRO A 1 124 ? 6.728 2.747 -18.224 1.00 55.31 124 PRO A CA 1
ATOM 986 C C . PRO A 1 124 ? 7.026 1.542 -19.110 1.00 55.31 124 PRO A C 1
ATOM 988 O O . PRO A 1 124 ? 6.516 0.447 -18.878 1.00 55.31 124 PRO A O 1
ATOM 991 N N . SER A 1 125 ? 7.859 1.745 -20.133 1.00 62.84 125 SER A N 1
ATOM 992 C CA . SER A 1 125 ? 8.371 0.642 -20.934 1.00 62.84 125 SER A CA 1
ATOM 993 C C . SER A 1 125 ? 8.972 -0.393 -19.983 1.00 62.84 125 SER A C 1
ATOM 995 O O . SER A 1 125 ? 9.612 -0.042 -18.985 1.00 62.84 125 SER A O 1
ATOM 997 N N . LEU A 1 126 ? 8.736 -1.677 -20.259 1.00 64.62 126 LEU A N 1
ATOM 998 C CA . LEU A 1 126 ? 9.175 -2.807 -19.427 1.00 64.62 126 LEU A CA 1
ATOM 999 C C . LEU A 1 126 ? 10.639 -2.678 -18.957 1.00 64.62 126 LEU A C 1
ATOM 1001 O O . LEU A 1 126 ? 10.962 -3.028 -17.820 1.00 64.62 126 LEU A O 1
ATOM 1005 N N . GLY A 1 127 ? 11.511 -2.084 -19.780 1.00 67.75 127 GLY A N 1
ATOM 1006 C CA . GLY A 1 127 ? 12.902 -1.797 -19.423 1.00 67.75 127 GLY A CA 1
ATOM 1007 C C . GLY A 1 127 ? 13.074 -0.796 -18.271 1.00 67.75 127 GLY A C 1
ATOM 1008 O O . GLY A 1 127 ? 13.921 -0.993 -17.398 1.00 67.75 127 GLY A O 1
ATOM 1009 N N . ARG A 1 128 ? 12.249 0.255 -18.200 1.00 68.56 128 ARG A N 1
ATOM 1010 C CA . ARG A 1 128 ? 12.327 1.282 -17.146 1.00 68.56 128 ARG A CA 1
ATOM 1011 C C . ARG A 1 128 ? 11.808 0.764 -15.801 1.00 68.56 128 ARG A C 1
ATOM 1013 O O . ARG A 1 128 ? 12.356 1.120 -14.755 1.00 68.56 128 ARG A O 1
ATOM 1020 N N . GLY A 1 129 ? 10.809 -0.122 -15.827 1.00 74.25 129 GLY A N 1
ATOM 1021 C CA . GLY A 1 129 ? 10.332 -0.841 -14.641 1.00 74.25 129 GLY A CA 1
ATOM 1022 C C . GLY A 1 129 ? 11.400 -1.771 -14.055 1.00 74.25 129 GLY A C 1
ATOM 1023 O O . GLY A 1 129 ? 11.643 -1.752 -12.847 1.00 74.25 129 GLY A O 1
ATOM 1024 N N . LEU A 1 130 ? 12.109 -2.514 -14.913 1.00 74.75 130 LEU A N 1
ATOM 1025 C CA . LEU A 1 130 ? 13.195 -3.404 -14.491 1.00 74.75 130 LEU A CA 1
ATOM 1026 C C . LEU A 1 130 ? 14.368 -2.626 -13.866 1.00 74.75 130 LEU A C 1
ATOM 1028 O O . LEU A 1 130 ? 14.892 -3.015 -12.821 1.00 74.75 130 LEU A O 1
ATOM 1032 N N . MET A 1 131 ? 14.725 -1.478 -14.449 1.00 73.31 131 MET A N 1
ATOM 1033 C CA . MET A 1 131 ? 15.782 -0.593 -13.943 1.00 73.31 131 MET A CA 1
ATOM 1034 C C . MET A 1 131 ? 15.509 -0.049 -12.535 1.00 73.31 131 MET A C 1
ATOM 1036 O O . MET A 1 131 ? 16.441 0.095 -11.741 1.00 73.31 131 MET A O 1
ATOM 1040 N N . ARG A 1 132 ? 14.242 0.219 -12.184 1.00 79.12 132 ARG A N 1
ATOM 1041 C CA . ARG A 1 132 ? 13.876 0.675 -10.831 1.00 79.12 132 ARG A CA 1
ATOM 1042 C C . ARG A 1 132 ? 14.076 -0.402 -9.765 1.00 79.12 132 ARG A C 1
ATOM 1044 O O . ARG A 1 132 ? 14.354 -0.058 -8.620 1.00 79.12 132 ARG A O 1
ATOM 1051 N N . ARG A 1 133 ? 13.982 -1.686 -10.125 1.00 83.31 133 ARG A N 1
ATOM 1052 C CA . ARG A 1 133 ? 14.115 -2.803 -9.175 1.00 83.31 133 ARG A CA 1
ATOM 1053 C C . ARG A 1 133 ? 15.561 -3.046 -8.735 1.00 83.31 133 ARG A C 1
ATOM 1055 O O . ARG A 1 133 ? 15.795 -3.536 -7.636 1.00 83.31 133 ARG A O 1
ATOM 1062 N N . ILE A 1 134 ? 16.532 -2.682 -9.569 1.00 84.62 134 ILE A N 1
ATOM 1063 C CA . ILE A 1 134 ? 17.955 -2.826 -9.259 1.00 84.62 134 ILE A CA 1
ATOM 1064 C C . ILE A 1 134 ? 18.405 -1.556 -8.531 1.00 84.62 134 ILE A C 1
ATOM 1066 O O . ILE A 1 134 ? 18.501 -0.502 -9.152 1.00 84.62 134 ILE A O 1
ATOM 1070 N N . GLN A 1 135 ? 18.653 -1.622 -7.220 1.00 86.94 135 GLN A N 1
ATOM 1071 C CA . GLN A 1 135 ? 19.100 -0.458 -6.433 1.00 86.94 135 GLN A CA 1
ATOM 1072 C C . GLN A 1 135 ? 20.601 -0.167 -6.598 1.00 86.94 135 GLN A C 1
ATOM 1074 O O . GLN A 1 135 ? 21.029 0.972 -6.444 1.00 86.94 135 GLN A O 1
ATOM 1079 N N . ASN A 1 136 ? 21.400 -1.181 -6.946 1.00 91.75 136 ASN A N 1
ATOM 1080 C CA . ASN A 1 136 ? 22.848 -1.042 -7.057 1.00 91.75 136 ASN A CA 1
ATOM 1081 C C . ASN A 1 136 ? 23.249 -0.402 -8.409 1.00 91.75 136 ASN A C 1
ATOM 1083 O O . ASN A 1 136 ? 22.918 -0.966 -9.460 1.00 91.75 136 ASN A O 1
ATOM 1087 N N . PRO A 1 137 ? 23.962 0.743 -8.425 1.00 89.50 137 PRO A N 1
ATOM 1088 C CA . PRO A 1 137 ? 24.335 1.435 -9.660 1.00 89.50 137 PRO A CA 1
ATOM 1089 C C . PRO A 1 137 ? 25.259 0.607 -10.558 1.00 89.50 137 PRO A C 1
ATOM 1091 O O . PRO A 1 137 ? 25.127 0.666 -11.778 1.00 89.50 137 PRO A O 1
ATOM 1094 N N . THR A 1 138 ? 26.151 -0.210 -9.994 1.00 92.94 138 THR A N 1
ATOM 1095 C CA . THR A 1 138 ? 27.065 -1.040 -10.797 1.00 92.94 138 THR A CA 1
ATOM 1096 C C . THR A 1 138 ? 26.310 -2.132 -11.547 1.00 92.94 138 THR A C 1
ATOM 1098 O O . THR A 1 138 ? 26.530 -2.333 -12.738 1.00 92.94 138 THR A O 1
ATOM 1101 N N . ALA A 1 139 ? 25.344 -2.777 -10.889 1.00 90.44 139 ALA A N 1
ATOM 1102 C CA . ALA A 1 139 ? 24.489 -3.785 -11.508 1.00 90.44 139 ALA A CA 1
ATOM 1103 C C . ALA A 1 139 ? 23.633 -3.203 -12.647 1.00 90.44 139 ALA A C 1
ATOM 1105 O O . ALA A 1 139 ? 23.396 -3.889 -13.641 1.00 90.44 139 ALA A O 1
ATOM 1106 N N . ARG A 1 140 ? 23.216 -1.932 -12.543 1.00 87.12 140 ARG A N 1
ATOM 1107 C CA . A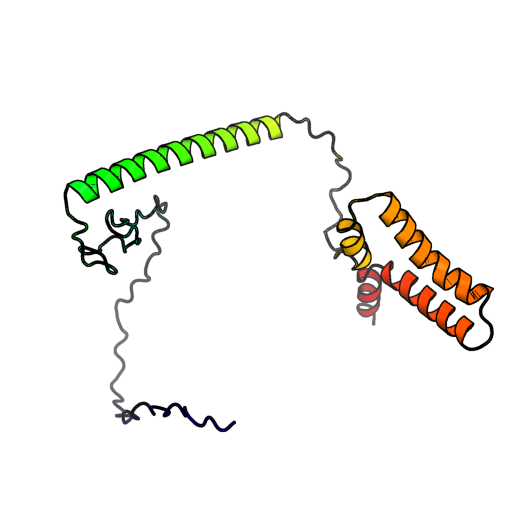RG A 1 140 ? 22.528 -1.221 -13.636 1.00 87.12 140 ARG A CA 1
ATOM 1108 C C . ARG A 1 140 ? 23.433 -1.009 -14.845 1.00 87.12 140 ARG A C 1
ATOM 1110 O O . ARG A 1 140 ? 23.023 -1.273 -15.968 1.00 87.12 140 ARG A O 1
ATOM 1117 N N . TRP A 1 141 ? 24.663 -0.551 -14.631 1.00 91.06 141 TRP A N 1
ATOM 1118 C CA . TRP A 1 141 ? 25.601 -0.359 -15.738 1.00 91.06 141 TRP A CA 1
ATOM 1119 C C . TRP A 1 141 ? 25.981 -1.684 -16.402 1.00 91.06 141 TRP A C 1
ATOM 1121 O O . TRP A 1 141 ? 26.032 -1.759 -17.628 1.00 91.06 141 TRP A O 1
ATOM 1131 N N . MET A 1 142 ? 26.150 -2.748 -15.614 1.00 93.50 142 MET A N 1
ATOM 1132 C CA . MET A 1 142 ? 26.420 -4.089 -16.136 1.00 93.50 142 MET A CA 1
ATOM 1133 C C . MET A 1 142 ? 25.248 -4.641 -16.954 1.00 93.50 142 MET A C 1
ATOM 1135 O O . MET A 1 142 ? 25.480 -5.240 -18.000 1.00 93.50 142 MET A O 1
ATOM 1139 N N . SER A 1 143 ? 23.996 -4.423 -16.534 1.00 87.75 143 SER A N 1
ATOM 1140 C CA . SER A 1 143 ? 22.832 -4.905 -17.290 1.00 87.75 143 SER A CA 1
ATOM 1141 C C . SER A 1 143 ? 22.660 -4.174 -18.622 1.00 87.75 143 SER A C 1
ATOM 1143 O O . SER A 1 143 ? 22.393 -4.820 -19.634 1.00 87.75 143 SER A O 1
ATOM 1145 N N . VAL A 1 144 ? 22.885 -2.856 -18.655 1.00 88.44 144 VAL A N 1
ATOM 1146 C CA . VAL A 1 144 ? 22.893 -2.074 -19.904 1.00 88.44 144 VAL A CA 1
ATOM 1147 C C . VAL A 1 144 ? 24.026 -2.526 -20.814 1.00 88.44 144 VAL A C 1
ATOM 1149 O O . VAL A 1 144 ? 23.802 -2.797 -21.993 1.00 88.44 144 VAL A O 1
ATOM 1152 N N . GLY A 1 145 ? 25.233 -2.652 -20.258 1.00 92.88 145 GLY A N 1
ATOM 1153 C CA . GLY A 1 145 ? 26.404 -3.120 -20.989 1.00 92.88 145 GLY A CA 1
ATOM 1154 C C . GLY A 1 145 ? 26.184 -4.505 -21.590 1.00 92.88 145 GLY A C 1
ATOM 1155 O O . GLY A 1 145 ? 26.504 -4.717 -22.754 1.00 92.88 145 GLY A O 1
ATOM 1156 N N . ALA A 1 146 ? 25.565 -5.426 -20.849 1.00 92.25 146 ALA A N 1
ATOM 1157 C CA . ALA A 1 146 ? 25.226 -6.755 -21.346 1.00 92.25 146 ALA A CA 1
ATOM 1158 C C . ALA A 1 146 ? 24.144 -6.713 -22.436 1.00 92.25 146 ALA A C 1
ATOM 1160 O O . ALA A 1 146 ? 24.293 -7.371 -23.464 1.00 92.25 146 ALA A O 1
ATOM 1161 N N . ALA A 1 147 ? 23.084 -5.921 -22.249 1.00 88.94 147 ALA A N 1
ATOM 1162 C CA . ALA A 1 147 ? 21.980 -5.821 -23.203 1.00 88.94 147 ALA A CA 1
ATOM 1163 C C . ALA A 1 147 ? 22.419 -5.273 -24.571 1.00 88.94 147 ALA A C 1
ATOM 1165 O O . ALA A 1 147 ? 21.899 -5.708 -25.593 1.00 88.94 147 ALA A O 1
ATOM 1166 N N . VAL A 1 148 ? 23.386 -4.350 -24.600 1.00 92.62 148 VAL A N 1
ATOM 1167 C CA . VAL A 1 148 ? 23.935 -3.783 -25.845 1.00 92.62 148 VAL A CA 1
ATOM 1168 C C . VAL A 1 148 ? 25.122 -4.598 -26.360 1.00 92.62 148 VAL A C 1
ATOM 1170 O O . VAL A 1 148 ? 25.235 -4.868 -27.556 1.00 92.62 148 VAL A O 1
ATOM 1173 N N . GLY A 1 149 ? 26.007 -5.019 -25.459 1.00 93.88 149 GLY A N 1
ATOM 1174 C CA . GLY A 1 149 ? 27.241 -5.720 -25.791 1.00 93.88 149 GLY A CA 1
ATOM 1175 C C . GLY A 1 149 ? 27.008 -7.126 -26.328 1.00 93.88 149 GLY A C 1
ATOM 1176 O O . GLY A 1 149 ? 27.707 -7.532 -27.250 1.00 93.88 149 GLY A O 1
ATOM 1177 N N . LEU A 1 150 ? 26.012 -7.859 -25.818 1.00 93.06 150 LEU A N 1
ATOM 1178 C CA . LEU A 1 150 ? 25.740 -9.232 -26.249 1.00 93.06 150 LEU A CA 1
ATOM 1179 C C . LEU A 1 150 ? 25.285 -9.314 -27.725 1.00 93.06 150 LEU A C 1
ATOM 1181 O O . LEU A 1 150 ? 25.907 -10.073 -28.471 1.00 93.06 150 LEU A O 1
ATOM 1185 N N . PRO A 1 151 ? 24.294 -8.527 -28.205 1.00 92.06 151 PRO A N 1
ATOM 1186 C CA . PRO A 1 151 ? 23.983 -8.454 -29.635 1.00 92.06 151 PRO A CA 1
ATOM 1187 C C . PRO A 1 151 ? 25.183 -8.029 -30.490 1.00 92.06 151 PRO A C 1
ATOM 1189 O O . PRO A 1 151 ? 25.428 -8.609 -31.548 1.00 92.06 151 PRO A O 1
ATOM 1192 N N . LEU A 1 152 ? 25.959 -7.038 -30.035 1.00 93.62 152 LEU A N 1
ATOM 1193 C CA . LEU A 1 152 ? 27.112 -6.526 -30.781 1.00 93.62 152 LEU A CA 1
ATOM 1194 C C . LEU A 1 152 ? 28.233 -7.574 -30.897 1.00 93.62 152 LEU A C 1
ATOM 1196 O O . LEU A 1 152 ? 28.854 -7.723 -31.947 1.00 93.62 152 LEU A O 1
ATOM 1200 N N . LEU A 1 153 ? 28.461 -8.346 -29.834 1.00 94.69 153 LEU A N 1
ATOM 1201 C CA . LEU A 1 153 ? 29.414 -9.450 -29.818 1.00 94.69 153 LEU A CA 1
ATOM 1202 C C . LEU A 1 153 ? 28.951 -10.590 -30.734 1.00 94.69 153 LEU A C 1
ATOM 1204 O O . LEU A 1 153 ? 29.741 -11.080 -31.537 1.00 94.69 153 LEU A O 1
ATOM 1208 N N . LEU A 1 154 ? 27.672 -10.976 -30.662 1.00 92.25 154 LEU A N 1
ATOM 1209 C CA . LEU A 1 154 ? 27.084 -12.027 -31.504 1.00 92.25 154 LEU A CA 1
ATOM 1210 C C . LEU A 1 154 ? 27.124 -11.669 -32.992 1.00 92.25 154 LEU A C 1
ATOM 1212 O O . LEU A 1 154 ? 27.436 -12.518 -33.821 1.00 92.25 154 LEU A O 1
ATOM 1216 N N . THR A 1 155 ? 26.852 -10.412 -33.340 1.00 92.12 155 THR A N 1
ATOM 1217 C CA . THR A 1 155 ? 26.923 -9.935 -34.730 1.00 92.12 155 THR A CA 1
ATOM 1218 C C . THR A 1 155 ? 28.358 -9.791 -35.233 1.00 92.12 155 THR A C 1
ATOM 1220 O O . THR A 1 155 ? 28.603 -9.989 -36.419 1.00 92.12 155 THR A O 1
ATOM 1223 N N . ARG A 1 156 ? 29.328 -9.472 -34.368 1.00 94.81 156 ARG A N 1
ATOM 1224 C CA . ARG A 1 156 ? 30.728 -9.300 -34.787 1.00 94.81 156 ARG A CA 1
ATOM 1225 C C . ARG A 1 156 ? 31.517 -10.612 -34.836 1.00 94.81 156 ARG A C 1
ATOM 1227 O O . ARG A 1 156 ? 32.351 -10.773 -35.721 1.00 94.81 156 ARG A O 1
ATOM 1234 N N . ALA A 1 157 ? 31.286 -11.519 -33.890 1.00 93.31 157 ALA A N 1
ATOM 1235 C CA . ALA A 1 157 ? 32.027 -12.777 -33.757 1.00 93.31 157 ALA A CA 1
ATOM 1236 C C . ALA A 1 157 ? 31.251 -14.004 -34.267 1.00 93.31 157 ALA A C 1
ATOM 1238 O O . ALA A 1 157 ? 31.847 -15.054 -34.490 1.00 93.31 157 ALA A O 1
ATOM 1239 N N . GLY A 1 158 ? 29.931 -13.900 -34.442 1.00 87.88 158 GLY A N 1
ATOM 1240 C CA . GLY A 1 158 ? 29.102 -15.001 -34.921 1.00 87.88 158 GLY A CA 1
ATOM 1241 C C . GLY A 1 158 ? 29.265 -15.243 -36.419 1.00 87.88 158 GLY A C 1
ATOM 1242 O O . GLY A 1 158 ? 29.341 -14.312 -37.219 1.00 87.88 158 GLY A O 1
ATOM 1243 N N . HIS A 1 159 ? 29.286 -16.513 -36.814 1.00 91.56 159 HIS A N 1
ATOM 1244 C CA . HIS A 1 159 ? 29.237 -16.938 -38.213 1.00 91.56 159 HIS A CA 1
ATOM 1245 C C . HIS A 1 159 ? 27.971 -17.775 -38.431 1.00 91.56 159 HIS A C 1
ATOM 1247 O O . HIS A 1 159 ? 27.550 -18.525 -37.546 1.00 91.56 159 HIS A O 1
ATOM 1253 N N . GLY A 1 160 ? 27.326 -17.623 -39.590 1.00 90.69 160 GLY A N 1
ATOM 1254 C CA . GLY A 1 160 ? 26.093 -18.342 -39.922 1.00 90.69 160 GLY A CA 1
ATOM 1255 C C . GLY A 1 160 ? 24.897 -17.949 -39.032 1.00 90.69 160 GLY A C 1
ATOM 1256 O O . GLY A 1 160 ? 24.600 -16.759 -38.911 1.00 90.69 160 GLY A O 1
ATOM 1257 N N . PRO A 1 161 ? 24.179 -18.905 -38.409 1.00 93.19 161 PRO A N 1
ATOM 1258 C CA . PRO A 1 161 ? 22.911 -18.635 -37.719 1.00 93.19 161 PRO A CA 1
ATOM 1259 C C . PRO A 1 161 ? 23.054 -17.734 -36.480 1.00 93.19 161 PRO A C 1
ATOM 1261 O O . PRO A 1 161 ? 22.114 -17.027 -36.119 1.00 93.19 161 PRO A O 1
ATOM 1264 N N . LEU A 1 162 ? 24.233 -17.702 -35.849 1.00 89.69 162 LEU A N 1
ATOM 1265 C CA . LEU A 1 162 ? 24.492 -16.850 -34.681 1.00 89.69 162 LEU A CA 1
ATOM 1266 C C . LEU A 1 162 ? 24.492 -15.356 -35.024 1.00 89.69 162 LEU A C 1
ATOM 1268 O O . LEU A 1 162 ? 24.085 -14.539 -34.200 1.00 89.69 162 LEU A O 1
ATOM 1272 N N . TRP A 1 163 ? 24.891 -14.998 -36.247 1.00 94.38 163 TRP A N 1
ATOM 1273 C CA . TRP A 1 163 ? 24.846 -13.614 -36.717 1.00 94.38 163 TRP A CA 1
ATOM 1274 C C . TRP A 1 163 ? 23.403 -13.110 -36.818 1.00 94.38 163 TRP A C 1
ATOM 1276 O O . TRP A 1 163 ? 23.071 -12.029 -36.330 1.00 94.38 163 TRP A O 1
ATOM 1286 N N . VAL A 1 164 ? 22.528 -13.947 -37.385 1.00 93.62 164 VAL A N 1
ATOM 1287 C CA . VAL A 1 164 ? 21.091 -13.676 -37.510 1.00 93.62 164 VAL A CA 1
ATOM 1288 C C . VAL A 1 164 ? 20.456 -13.523 -36.127 1.00 93.62 164 VAL A C 1
ATOM 1290 O O . VAL A 1 164 ? 19.702 -12.580 -35.895 1.00 93.62 164 VAL A O 1
ATOM 1293 N N . LEU A 1 165 ? 20.816 -14.393 -35.178 1.00 93.50 165 LEU A N 1
ATOM 1294 C CA . LEU A 1 165 ? 20.354 -14.289 -33.793 1.00 93.50 165 LEU A CA 1
ATOM 1295 C C . LEU A 1 165 ? 20.786 -12.966 -33.138 1.00 93.50 165 LEU A C 1
ATOM 1297 O O . LEU A 1 165 ? 19.971 -12.314 -32.489 1.00 93.50 165 LEU A O 1
ATOM 1301 N N . GLY A 1 166 ? 22.038 -12.544 -33.340 1.00 92.19 166 GLY A N 1
ATOM 1302 C CA . GLY A 1 166 ? 22.539 -11.257 -32.853 1.00 92.19 166 GLY A CA 1
ATOM 1303 C C . GLY A 1 166 ? 21.773 -10.063 -33.433 1.00 92.19 166 GLY A C 1
ATOM 1304 O O . GLY A 1 166 ? 21.411 -9.150 -32.693 1.00 92.19 166 GLY A O 1
ATOM 1305 N N . MET A 1 167 ? 21.463 -10.102 -34.732 1.00 94.75 167 MET A N 1
ATOM 1306 C CA . MET A 1 167 ? 20.621 -9.110 -35.413 1.00 94.75 167 MET A CA 1
ATOM 1307 C C . MET A 1 167 ? 19.217 -9.034 -34.794 1.00 94.75 167 MET A C 1
ATOM 1309 O O . MET A 1 167 ? 18.785 -7.951 -34.400 1.00 94.75 167 MET A O 1
ATOM 1313 N N . TYR A 1 168 ? 18.524 -10.169 -34.635 1.00 95.19 168 TYR A N 1
ATOM 1314 C CA . TYR A 1 168 ? 17.191 -10.205 -34.017 1.00 95.19 168 TYR A CA 1
ATOM 1315 C C . TYR A 1 168 ? 17.202 -9.689 -32.579 1.00 95.19 168 TYR A C 1
ATOM 1317 O O . TYR A 1 168 ? 16.330 -8.906 -32.200 1.00 95.19 168 TYR A O 1
ATOM 1325 N N . LEU A 1 169 ? 18.199 -10.092 -31.788 1.00 93.12 169 LEU A N 1
ATOM 1326 C CA . LEU A 1 169 ? 18.346 -9.634 -30.412 1.00 93.12 169 LEU A CA 1
ATOM 1327 C C . LEU A 1 169 ? 18.577 -8.117 -30.360 1.00 93.12 169 LEU A C 1
ATOM 1329 O O . LEU A 1 169 ? 17.967 -7.432 -29.544 1.00 93.12 169 LEU A O 1
ATOM 1333 N N . GLY A 1 170 ? 19.400 -7.579 -31.264 1.00 92.88 170 GLY A N 1
ATOM 1334 C CA . GLY A 1 170 ? 19.640 -6.142 -31.386 1.00 92.88 170 GLY A CA 1
ATOM 1335 C C . GLY A 1 170 ? 18.374 -5.361 -31.742 1.00 92.88 170 GLY A C 1
ATOM 1336 O O . GLY A 1 170 ? 18.067 -4.366 -31.087 1.00 92.88 170 GLY A O 1
ATOM 1337 N N . VAL A 1 171 ? 17.596 -5.841 -32.719 1.00 93.38 171 VAL A N 1
ATOM 1338 C CA . VAL A 1 171 ? 16.304 -5.239 -33.092 1.00 93.38 171 VAL A CA 1
ATOM 1339 C C . VAL A 1 171 ? 15.318 -5.293 -31.928 1.00 93.38 171 VAL A C 1
ATOM 1341 O O . VAL A 1 171 ? 14.648 -4.300 -31.656 1.00 93.38 171 VAL A O 1
ATOM 1344 N N . PHE A 1 172 ? 15.249 -6.413 -31.206 1.00 89.56 172 PHE A N 1
ATOM 1345 C CA . PHE A 1 172 ? 14.372 -6.562 -30.046 1.00 89.56 172 PHE A CA 1
ATOM 1346 C C . PHE A 1 172 ? 14.731 -5.577 -28.926 1.00 89.56 172 PHE A C 1
ATOM 1348 O O . PHE A 1 172 ? 13.855 -4.887 -28.401 1.00 89.56 172 PHE A O 1
ATOM 1355 N N . VAL A 1 173 ? 16.023 -5.460 -28.599 1.00 87.50 173 VAL A N 1
ATOM 1356 C CA . VAL A 1 173 ? 16.510 -4.476 -27.626 1.00 87.50 173 VAL A CA 1
ATOM 1357 C C . VAL A 1 173 ? 16.154 -3.069 -28.097 1.00 87.50 173 VAL A C 1
ATOM 1359 O O . VAL A 1 173 ? 15.514 -2.342 -27.344 1.00 87.50 173 VAL A O 1
ATOM 1362 N N . ALA A 1 174 ? 16.455 -2.698 -29.343 1.00 86.88 174 ALA A N 1
ATOM 1363 C CA . ALA A 1 174 ? 16.130 -1.373 -29.874 1.00 86.88 174 ALA A CA 1
ATOM 1364 C C . ALA A 1 174 ? 14.620 -1.073 -29.812 1.00 86.88 174 ALA A C 1
ATOM 1366 O O . ALA A 1 174 ? 14.222 -0.013 -29.332 1.00 86.88 174 ALA A O 1
ATOM 1367 N N . ALA A 1 175 ? 13.775 -2.028 -30.210 1.00 85.75 175 ALA A N 1
ATOM 1368 C CA . ALA A 1 175 ? 12.321 -1.901 -30.175 1.00 85.75 175 ALA A CA 1
ATOM 1369 C C . ALA A 1 175 ? 11.776 -1.728 -28.750 1.00 85.75 175 ALA A C 1
ATOM 1371 O O . ALA A 1 175 ? 10.821 -0.982 -28.556 1.00 85.75 175 ALA A O 1
ATOM 1372 N N . SER A 1 176 ? 12.403 -2.344 -27.742 1.00 82.62 176 SER A N 1
ATOM 1373 C CA . SER A 1 176 ? 12.005 -2.181 -26.335 1.00 82.62 176 SER A CA 1
ATOM 1374 C C . SER A 1 176 ? 12.246 -0.768 -25.775 1.00 82.62 176 SER A C 1
ATOM 1376 O O . SER A 1 176 ? 11.629 -0.387 -24.776 1.00 82.62 176 SER A O 1
ATOM 1378 N N . PHE A 1 177 ? 13.109 0.020 -26.430 1.00 79.12 177 PHE A N 1
ATOM 1379 C CA . PHE A 1 177 ? 13.332 1.435 -26.122 1.00 79.12 177 PHE A CA 1
ATOM 1380 C C . PHE A 1 177 ? 12.435 2.379 -26.930 1.00 79.12 177 PHE A C 1
ATOM 1382 O O . PHE A 1 177 ? 12.315 3.547 -26.560 1.00 79.12 177 PHE A O 1
ATOM 1389 N N . VAL A 1 178 ? 11.783 1.902 -27.997 1.00 81.19 178 VAL A N 1
ATOM 1390 C CA . VAL A 1 178 ? 10.829 2.710 -28.762 1.00 81.19 178 VAL A CA 1
ATOM 1391 C C . VAL A 1 178 ? 9.537 2.839 -27.947 1.00 81.19 178 VAL A C 1
ATOM 1393 O O . VAL A 1 178 ? 8.926 1.823 -27.612 1.00 81.19 178 VAL A O 1
ATOM 1396 N N . PRO A 1 179 ? 9.082 4.063 -27.625 1.00 72.38 179 PRO A N 1
ATOM 1397 C CA . PRO A 1 179 ? 7.822 4.260 -26.920 1.00 72.38 179 PRO A CA 1
ATOM 1398 C C . PRO A 1 179 ? 6.669 3.630 -27.708 1.00 72.38 179 PRO A C 1
ATOM 1400 O O . PRO A 1 179 ? 6.536 3.865 -28.911 1.00 72.38 179 PRO A O 1
ATOM 1403 N N . SER A 1 180 ? 5.799 2.870 -27.041 1.00 67.62 180 SER A N 1
ATOM 1404 C CA . SER A 1 180 ? 4.598 2.260 -27.643 1.00 67.62 180 SER A CA 1
ATOM 1405 C C . SER A 1 180 ? 3.706 3.293 -28.351 1.00 67.62 180 SER A C 1
ATOM 1407 O O . SER A 1 180 ? 3.073 2.989 -29.363 1.00 67.62 180 SER A O 1
ATOM 1409 N N . ALA A 1 181 ? 3.734 4.547 -27.889 1.00 67.06 181 ALA A N 1
ATOM 1410 C CA . ALA A 1 181 ? 3.071 5.686 -28.518 1.00 67.06 181 ALA A CA 1
ATOM 1411 C C . ALA A 1 181 ? 3.493 5.922 -29.984 1.00 67.06 181 ALA A C 1
ATOM 1413 O O . ALA A 1 181 ? 2.669 6.350 -30.795 1.00 67.06 181 ALA A O 1
ATOM 1414 N N . PHE A 1 182 ? 4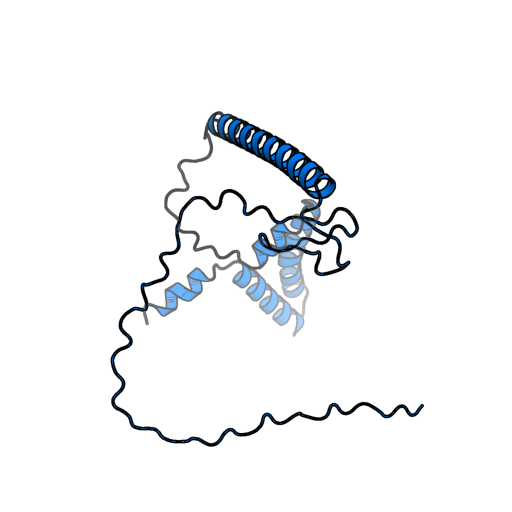.740 5.605 -30.353 1.00 73.44 182 PHE A N 1
ATOM 1415 C CA . PHE A 1 182 ? 5.214 5.723 -31.735 1.00 73.44 182 PHE A CA 1
ATOM 1416 C C . PHE A 1 182 ? 4.495 4.738 -32.669 1.00 73.44 182 PHE A C 1
ATOM 1418 O O . PHE A 1 182 ? 4.161 5.080 -33.801 1.00 73.44 182 PHE A O 1
ATOM 1425 N N . TRP A 1 183 ? 4.183 3.537 -32.175 1.00 71.44 183 TRP A N 1
ATOM 1426 C CA . TRP A 1 183 ? 3.459 2.517 -32.935 1.00 71.44 183 TRP A CA 1
ATOM 1427 C C . TRP A 1 183 ? 1.964 2.825 -33.054 1.00 71.44 183 TRP A C 1
ATOM 1429 O O . TRP A 1 183 ? 1.362 2.552 -34.090 1.00 71.44 183 TRP A O 1
ATOM 1439 N N . MET A 1 184 ? 1.370 3.442 -32.030 1.00 69.88 184 MET A N 1
ATOM 1440 C CA . MET A 1 184 ? -0.049 3.812 -32.046 1.00 69.88 184 MET A CA 1
ATOM 1441 C C . MET A 1 184 ? -0.356 5.000 -32.966 1.00 69.88 184 MET A C 1
ATOM 1443 O O . MET A 1 184 ? -1.422 5.026 -33.578 1.00 69.88 184 MET A O 1
ATOM 1447 N N . ARG A 1 185 ? 0.562 5.967 -33.114 1.00 65.44 185 ARG A N 1
ATOM 1448 C CA . ARG A 1 185 ? 0.321 7.165 -33.941 1.00 65.44 185 ARG A CA 1
ATOM 1449 C C . ARG A 1 185 ? 0.161 6.837 -35.429 1.00 65.44 185 ARG A C 1
ATOM 1451 O O . ARG A 1 185 ? -0.638 7.473 -36.096 1.00 65.44 185 ARG A O 1
ATOM 1458 N N . ARG A 1 186 ? 0.844 5.800 -35.923 1.00 64.56 186 ARG A N 1
ATOM 1459 C CA . ARG A 1 186 ? 0.820 5.407 -37.341 1.00 64.56 186 ARG A CA 1
ATOM 1460 C C . ARG A 1 186 ? -0.500 4.767 -37.797 1.00 64.56 186 ARG A C 1
ATOM 1462 O O . ARG A 1 186 ? -0.768 4.750 -38.985 1.00 64.56 186 ARG A O 1
ATOM 1469 N N . ARG A 1 187 ? -1.329 4.263 -36.874 1.00 65.19 187 ARG A N 1
ATOM 1470 C CA . ARG A 1 187 ? -2.607 3.594 -37.192 1.00 65.19 187 ARG A CA 1
ATOM 1471 C C . ARG A 1 187 ? -3.809 4.534 -37.318 1.00 65.19 187 ARG A C 1
ATOM 1473 O O . ARG A 1 187 ? -4.902 4.055 -37.581 1.00 65.19 187 ARG A O 1
ATOM 1480 N N . ARG A 1 188 ? -3.641 5.830 -37.037 1.00 65.50 188 ARG A N 1
ATOM 1481 C CA . ARG A 1 188 ? -4.729 6.823 -37.100 1.00 65.50 188 ARG A CA 1
ATOM 1482 C C . ARG A 1 188 ? -4.818 7.562 -38.434 1.00 65.50 188 ARG A C 1
ATOM 1484 O O . ARG A 1 188 ? -5.813 8.242 -38.646 1.00 65.50 188 ARG A O 1
ATOM 1491 N N . ASP A 1 189 ? -3.799 7.424 -39.279 1.00 67.31 189 ASP A N 1
ATOM 1492 C CA . ASP A 1 189 ? -3.668 8.143 -40.551 1.00 67.31 189 ASP A CA 1
ATOM 1493 C C . ASP A 1 189 ? -3.930 7.234 -41.780 1.00 67.31 189 ASP A C 1
ATOM 1495 O O . ASP A 1 189 ? -3.712 7.664 -42.911 1.00 67.31 189 ASP A O 1
ATOM 1499 N N . GLU A 1 190 ? -4.394 5.994 -41.563 1.00 55.03 190 GLU A N 1
ATOM 1500 C CA . GLU A 1 190 ? -4.887 5.041 -42.581 1.00 55.03 190 GLU A CA 1
ATOM 1501 C C . GLU A 1 190 ? -6.381 4.768 -42.366 1.00 55.03 190 GLU A C 1
ATOM 1503 O O . GLU A 1 190 ? -7.118 4.720 -43.377 1.00 55.03 190 GLU A O 1
#

Sequence (190 aa):
MSSRFNRDPHLEPPRGEKESADGPVSPRQGQTPLVMDDGPTNGQHFSRCIRCETENGRFAVVCTTCGADLRAPEQRAEDEKRGRERARAEEREREEMRVRQAMSAERPMWHTEEEEGIPPVFEPSLGRGLMRRIQNPTARWMSVGAAVGLPLLLTRAGHGPLWVLGMYLGVFVAASFVPSAFWMRRRRDE